Protein AF-0000000078821759 (afdb_homodimer)

Solvent-accessible surface area (backbone atoms only — not comparable to full-atom values): 19177 Å² total; per-residue (Å²): 133,80,78,76,76,75,76,77,77,76,75,77,76,76,73,75,72,72,69,71,66,75,61,82,74,79,68,85,80,51,73,42,52,66,66,54,28,47,47,47,44,40,70,75,50,57,60,48,40,32,25,40,33,37,28,36,58,84,90,42,35,30,39,37,35,33,25,39,26,92,86,68,49,34,32,38,35,28,20,33,22,62,76,38,44,77,75,47,58,29,38,44,49,94,39,68,77,36,67,73,35,40,75,44,49,71,42,53,66,70,58,39,51,52,50,48,37,71,76,47,60,61,43,77,79,46,78,46,31,35,34,38,79,88,60,50,28,29,41,35,34,34,26,41,30,89,87,69,47,31,33,39,33,30,27,31,19,57,78,49,45,75,76,47,73,27,50,41,77,49,59,34,24,62,133,133,87,78,80,74,75,78,76,78,75,74,76,74,75,73,74,70,73,68,72,68,77,61,82,74,78,69,84,78,52,73,40,51,66,64,56,28,48,47,46,44,40,70,75,49,56,59,46,39,31,25,41,34,36,29,37,58,84,91,41,35,31,39,38,35,32,27,39,25,92,85,68,50,33,31,39,36,28,20,34,22,62,78,38,42,76,76,48,56,30,38,44,50,94,39,70,76,37,65,74,36,42,75,45,48,70,41,53,67,70,58,40,50,50,52,47,36,71,75,48,61,61,43,78,78,45,78,44,30,34,34,40,79,88,59,51,28,30,41,35,34,34,26,39,29,90,88,70,48,32,33,40,32,29,26,31,19,56,79,51,45,75,75,48,73,28,49,41,78,50,59,35,26,61,133

Secondary structure (DSSP, 8-state):
--------------------------PPP-SS-HHHHHHHHHHHS-SEEEEEEEEEETTEEEEEEEEE-TTS-EEEEEEETTT--EEEEEEEES-TTSHHHHTT--S-HHHHHHHHHHHS-SEEEEEEEEE-TTS-EEEEEEEE-TTS-EEEEEEETTT--EEEEEEEEEEEE--/--------------------------PPP-SS-HHHHHHHHHHHS-SEEEEEEEEEETTEEEEEEEEE-TTS-EEEEEEETTT--EEEEEEEES-TTSHHHHTT--S-HHHHHHHHHHHS-SEEEEEEEEE-TTS-EEEEEEEE-TTS-EEEEEEETTT--EEEEEEEEEEEE--

Radius of gyration: 25.56 Å; Cα contacts (8 Å, |Δi|>4): 777; chains: 2; bounding box: 127×59×50 Å

InterPro domains:
  IPR025711 PepSY domain [PF03413] (31-90)
  IPR025711 PepSY domain [PF03413] (106-164)

pLDDT: mean 89.05, std 22.38, range [26.25, 98.94]

Sequence (350 aa):
MVGKTLVVLSTFALAISSSLAIADHHFPKGKVSLETCLEAALKAKPGTVVKVEYKLEGETPVYEFDIESSDSTAWDVECDANTGKIVEIEQEVDSADHPLFKAKQKVSEAEARKTALAAHPGEIVEVEYEIEENGAASYEFDIKTKDGKEFKVEVDASTGKIVEANQEFYQIGKEMVGKTLVVLSTFALAISSSLAIADHHFPKGKVSLETCLEAALKAKPGTVVKVEYKLEGETPVYEFDIESSDSTAWDVECDANTGKIVEIEQEVDSADHPLFKAKQKVSEAEARKTALAAHPGEIVEVEYEIEENGAASYEFDIKTKDGKEFKVEVDASTGKIVEANQEFYQIGKE

Organism: Methylobacillus flagellatus (strain ATCC 51484 / DSM 6875 / VKM B-1610 / KT) (NCBI:txid265072)

Structure (mmCIF, N/CA/C/O backbone):
data_AF-0000000078821759-model_v1
#
loop_
_entity.id
_entity.type
_entity.pdbx_description
1 polymer 'Propeptide, PepSY amd peptidase M4'
#
loop_
_atom_site.group_PDB
_atom_site.id
_atom_site.type_symbol
_atom_site.label_atom_id
_atom_site.label_alt_id
_atom_site.label_comp_id
_atom_site.label_asym_id
_atom_site.label_entity_id
_atom_site.label_seq_id
_atom_site.pdbx_PDB_ins_code
_atom_site.Cartn_x
_atom_site.Cartn_y
_atom_site.Cartn_z
_atom_site.occupancy
_atom_site.B_iso_or_equiv
_atom_site.auth_seq_id
_atom_site.auth_comp_id
_atom_site.auth_asym_id
_atom_site.auth_atom_id
_atom_site.pdbx_PDB_model_num
ATOM 1 N N . MET A 1 1 ? -59.312 -29.062 29.031 1 28.73 1 MET A N 1
ATOM 2 C CA . MET A 1 1 ? -58.281 -29.531 28.125 1 28.73 1 MET A CA 1
ATOM 3 C C . MET A 1 1 ? -57.969 -28.484 27.062 1 28.73 1 MET A C 1
ATOM 5 O O . MET A 1 1 ? -58.594 -28.484 26 1 28.73 1 MET A O 1
ATOM 9 N N . VAL A 1 2 ? -57.906 -27.156 27.547 1 35.56 2 VAL A N 1
ATOM 10 C CA . VAL A 1 2 ? -57.844 -25.938 26.734 1 35.56 2 VAL A CA 1
ATOM 11 C C . VAL A 1 2 ? -56.594 -25.984 25.875 1 35.56 2 VAL A C 1
ATOM 13 O O . VAL A 1 2 ? -55.5 -26.219 26.375 1 35.56 2 VAL A O 1
ATOM 16 N N . GLY A 1 3 ? -56.812 -26.344 24.594 1 30.73 3 GLY A N 1
ATOM 17 C CA . GLY A 1 3 ? -55.875 -26.469 23.484 1 30.73 3 GLY A CA 1
ATOM 18 C C . GLY A 1 3 ? -55.031 -25.234 23.281 1 30.73 3 GLY A C 1
ATOM 19 O O . GLY A 1 3 ? -55.531 -24.125 23.156 1 30.73 3 GLY A O 1
ATOM 20 N N . LYS A 1 4 ? -53.844 -25.203 24.078 1 37.72 4 LYS A N 1
ATOM 21 C CA . LYS A 1 4 ? -52.812 -24.156 24.031 1 37.72 4 LYS A CA 1
ATOM 22 C C . LYS A 1 4 ? -52.375 -23.875 22.594 1 37.72 4 LYS A C 1
ATOM 24 O O . LYS A 1 4 ? -51.875 -24.766 21.906 1 37.72 4 LYS A O 1
ATOM 29 N N . THR A 1 5 ? -53.188 -23.125 21.828 1 33.72 5 THR A N 1
ATOM 30 C CA . THR A 1 5 ? -52.844 -22.719 20.469 1 33.72 5 THR A CA 1
ATOM 31 C C . THR A 1 5 ? -51.5 -21.969 20.453 1 33.72 5 THR A C 1
ATOM 33 O O . THR A 1 5 ? -51.375 -20.938 21.109 1 33.72 5 THR A O 1
ATOM 36 N N . LEU A 1 6 ? -50.406 -22.734 20.453 1 33.12 6 LEU A N 1
ATOM 37 C CA . LEU A 1 6 ? -49.062 -22.141 20.375 1 33.12 6 LEU A CA 1
ATOM 38 C C . LEU A 1 6 ? -48.906 -21.312 19.109 1 33.12 6 LEU A C 1
ATOM 40 O O . LEU A 1 6 ? -49.094 -21.828 18 1 33.12 6 LEU A O 1
ATOM 44 N N . VAL A 1 7 ? -49.312 -20.047 19.141 1 32.97 7 VAL A N 1
ATOM 45 C CA . VAL A 1 7 ? -49.094 -19.125 18.031 1 32.97 7 VAL A CA 1
ATOM 46 C C . VAL A 1 7 ? -47.625 -19.016 17.703 1 32.97 7 VAL A C 1
ATOM 48 O O . VAL A 1 7 ? -46.812 -18.703 18.578 1 32.97 7 VAL A O 1
ATOM 51 N N . VAL A 1 8 ? -47.156 -19.891 16.812 1 31.16 8 VAL A N 1
ATOM 52 C CA . VAL A 1 8 ? -45.781 -19.859 16.312 1 31.16 8 VAL A CA 1
ATOM 53 C C . VAL A 1 8 ? -45.531 -18.547 15.57 1 31.16 8 VAL A C 1
ATOM 55 O O . VAL A 1 8 ? -46.219 -18.234 14.594 1 31.16 8 VAL A O 1
ATOM 58 N N . LEU A 1 9 ? -45.156 -17.531 16.297 1 30.3 9 LEU A N 1
ATOM 59 C CA . LEU A 1 9 ? -44.781 -16.266 15.68 1 30.3 9 LEU A CA 1
ATOM 60 C C . LEU A 1 9 ? -43.562 -16.469 14.773 1 30.3 9 LEU A C 1
ATOM 62 O O . LEU A 1 9 ? -42.531 -16.969 15.211 1 30.3 9 LEU A O 1
ATOM 66 N N . SER A 1 10 ? -43.812 -16.703 13.508 1 29.81 10 SER A N 1
ATOM 67 C CA . SER A 1 10 ? -42.781 -16.812 12.5 1 29.81 10 SER A CA 1
ATOM 68 C C . SER A 1 10 ? -41.969 -15.508 12.391 1 29.81 10 SER A C 1
ATOM 70 O O . SER A 1 10 ? -42.562 -14.43 12.227 1 29.81 10 SER A O 1
ATOM 72 N N . THR A 1 11 ? -41 -15.32 13.18 1 30.55 11 THR A N 1
ATOM 73 C CA . THR A 1 11 ? -40.125 -14.164 13.031 1 30.55 11 THR A CA 1
ATOM 74 C C . THR A 1 11 ? -39.469 -14.164 11.656 1 30.55 11 THR A C 1
ATOM 76 O O . THR A 1 11 ? -38.875 -15.164 11.242 1 30.55 11 THR A O 1
ATOM 79 N N . PHE A 1 12 ? -40.094 -13.562 10.711 1 26.72 12 PHE A N 1
ATOM 80 C CA . PHE A 1 12 ? -39.469 -13.32 9.438 1 26.72 12 PHE A CA 1
ATOM 81 C C . PHE A 1 12 ? -38.188 -12.492 9.625 1 26.72 12 PHE A C 1
ATOM 83 O O . PHE A 1 12 ? -38.25 -11.383 10.156 1 26.72 12 PHE A O 1
ATOM 90 N N . ALA A 1 13 ? -37.125 -13.117 9.875 1 28.48 13 ALA A N 1
ATOM 91 C CA . ALA A 1 13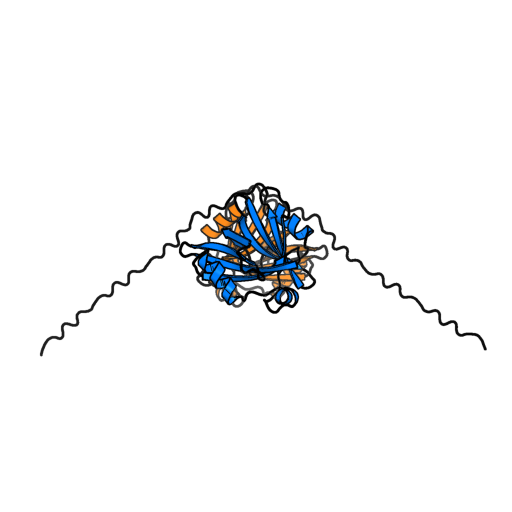 ? -35.844 -12.406 9.883 1 28.48 13 ALA A CA 1
ATOM 92 C C . ALA A 1 13 ? -35.594 -11.734 8.531 1 28.48 13 ALA A C 1
ATOM 94 O O . ALA A 1 13 ? -35.562 -12.398 7.496 1 28.48 13 ALA A O 1
ATOM 95 N N . LEU A 1 14 ? -35.938 -10.484 8.445 1 27.39 14 LEU A N 1
ATOM 96 C CA . LEU A 1 14 ? -35.5 -9.672 7.312 1 27.39 14 LEU A CA 1
ATOM 97 C C . LEU A 1 14 ? -34 -9.719 7.152 1 27.39 14 LEU A C 1
ATOM 99 O O . LEU A 1 14 ? -33.25 -9.344 8.07 1 27.39 14 LEU A O 1
ATOM 103 N N . ALA A 1 15 ? -33.531 -10.625 6.367 1 30.38 15 ALA A N 1
ATOM 104 C CA . ALA A 1 15 ? -32.156 -10.562 5.93 1 30.38 15 ALA A CA 1
ATOM 105 C C . ALA A 1 15 ? -31.844 -9.227 5.262 1 30.38 15 ALA A C 1
ATOM 107 O O . ALA A 1 15 ? -32.5 -8.852 4.281 1 30.38 15 ALA A O 1
ATOM 108 N N . ILE A 1 16 ? -31.438 -8.281 6.023 1 29.48 16 ILE A N 1
ATOM 109 C CA . ILE A 1 16 ? -30.844 -7.086 5.422 1 29.48 16 ILE A CA 1
ATOM 110 C C . ILE A 1 16 ? -29.719 -7.488 4.484 1 29.48 16 ILE A C 1
ATOM 112 O O . ILE A 1 16 ? -28.75 -8.125 4.91 1 29.48 16 ILE A O 1
ATOM 116 N N . SER A 1 17 ? -30.031 -7.91 3.363 1 31.86 17 SER A N 1
ATOM 117 C CA . SER A 1 17 ? -29.016 -7.938 2.328 1 31.86 17 SER A CA 1
ATOM 118 C C . SER A 1 17 ? -28.281 -6.602 2.242 1 31.86 17 SER A C 1
ATOM 120 O O . SER A 1 17 ? -28.859 -5.594 1.826 1 31.86 17 SER A O 1
ATOM 122 N N . SER A 1 18 ? -27.484 -6.301 3.158 1 33.19 18 SER A N 1
ATOM 123 C CA . SER A 1 18 ? -26.641 -5.156 2.846 1 33.19 18 SER A CA 1
ATOM 124 C C . SER A 1 18 ? -25.984 -5.309 1.478 1 33.19 18 SER A C 1
ATOM 126 O O . SER A 1 18 ? -25.203 -6.238 1.257 1 33.19 18 SER A O 1
ATOM 128 N N . SER A 1 19 ? -26.703 -5.109 0.441 1 35.06 19 SER A N 1
ATOM 129 C CA . SER A 1 19 ? -26.016 -4.855 -0.815 1 35.06 19 SER A CA 1
ATOM 130 C C . SER A 1 19 ? -24.812 -3.928 -0.608 1 35.06 19 SER A C 1
ATOM 132 O O . SER A 1 19 ? -24.984 -2.789 -0.168 1 35.06 19 SER A O 1
ATOM 134 N N . LEU A 1 20 ? -23.812 -4.434 -0.16 1 37.25 20 LEU A N 1
ATOM 135 C CA . LEU A 1 20 ? -22.641 -3.574 -0.358 1 37.25 20 LEU A CA 1
ATOM 136 C C . LEU A 1 20 ? -22.656 -2.969 -1.759 1 37.25 20 LEU A C 1
ATOM 138 O O . LEU A 1 20 ? -22.578 -3.695 -2.754 1 37.25 20 LEU A O 1
ATOM 142 N N . ALA A 1 21 ? -23.375 -1.996 -2.041 1 38.38 21 ALA A N 1
ATOM 143 C CA . ALA A 1 21 ? -23.203 -1.185 -3.244 1 38.38 21 ALA A CA 1
ATOM 144 C C . ALA A 1 21 ? -21.734 -1.108 -3.656 1 38.38 21 ALA A C 1
ATOM 146 O O . ALA A 1 21 ? -20.875 -0.788 -2.836 1 38.38 21 ALA A O 1
ATOM 147 N N . ILE A 1 22 ? -21.391 -2.072 -4.402 1 41.78 22 ILE A N 1
ATOM 148 C CA . ILE A 1 22 ? -20.109 -1.772 -5.059 1 41.78 22 ILE A CA 1
ATOM 149 C C . ILE A 1 22 ? -20.141 -0.341 -5.586 1 41.78 22 ILE A C 1
ATOM 151 O O . ILE A 1 22 ? -20.906 -0.017 -6.492 1 41.78 22 ILE A O 1
ATOM 155 N N . ALA A 1 23 ? -20.094 0.605 -4.785 1 46.38 23 ALA A N 1
ATOM 156 C CA . ALA A 1 23 ? -19.984 2 -5.203 1 46.38 23 ALA A CA 1
ATOM 157 C C . ALA A 1 23 ? -18.969 2.16 -6.336 1 46.38 23 ALA A C 1
ATOM 159 O O . ALA A 1 23 ? -17.891 1.589 -6.289 1 46.38 23 ALA A O 1
ATOM 160 N N . ASP A 1 24 ? -19.469 2.299 -7.582 1 54.41 24 ASP A N 1
ATOM 161 C CA . ASP A 1 24 ? -18.578 2.791 -8.633 1 54.41 24 ASP A CA 1
ATOM 162 C C . ASP A 1 24 ? -17.5 3.715 -8.062 1 54.41 24 ASP A C 1
ATOM 164 O O . ASP A 1 24 ? -17.812 4.785 -7.535 1 54.41 24 ASP A O 1
ATOM 168 N N . HIS A 1 25 ? -16.359 3.076 -7.578 1 64.19 25 HIS A N 1
ATOM 169 C CA . HIS A 1 25 ? -15.305 3.885 -6.977 1 64.19 25 HIS A CA 1
ATOM 170 C C . HIS A 1 25 ? -14.688 4.828 -8 1 64.19 25 HIS A C 1
ATOM 172 O O . HIS A 1 25 ? -13.75 4.453 -8.711 1 64.19 25 HIS A O 1
ATOM 178 N N . HIS A 1 26 ? -15.43 5.852 -8.375 1 83.94 26 HIS A N 1
ATOM 179 C CA . HIS A 1 26 ? -14.781 6.855 -9.219 1 83.94 26 HIS A CA 1
ATOM 180 C C . HIS A 1 26 ? -13.82 7.715 -8.406 1 83.94 26 HIS A C 1
ATOM 182 O O . HIS A 1 26 ? -14.211 8.328 -7.414 1 83.94 26 HIS A O 1
ATOM 188 N N . PHE A 1 27 ? -12.531 7.527 -8.758 1 92.81 27 PHE A N 1
ATOM 189 C CA . PHE A 1 27 ? -11.492 8.32 -8.102 1 92.81 27 PHE A CA 1
ATOM 190 C C . PHE A 1 27 ? -11.188 9.578 -8.906 1 92.81 27 PHE A C 1
ATOM 192 O O . PHE A 1 27 ? -11.18 9.555 -10.141 1 92.81 27 PHE A O 1
ATOM 199 N N . PRO A 1 28 ? -11.016 10.703 -8.148 1 94.38 28 PRO A N 1
ATOM 200 C CA . PRO A 1 28 ? -10.539 11.875 -8.898 1 94.38 28 PRO A CA 1
ATOM 201 C C . PRO A 1 28 ? -9.289 11.578 -9.719 1 94.38 28 PRO A C 1
ATOM 203 O O . PRO A 1 28 ? -8.422 10.812 -9.281 1 94.38 28 PRO A O 1
ATOM 206 N N . LYS A 1 29 ? -9.234 12.156 -10.867 1 94.31 29 LYS A N 1
ATOM 207 C CA . LYS A 1 29 ? -8.141 11.812 -11.773 1 94.31 29 LYS A CA 1
ATOM 208 C C . LYS A 1 29 ? -6.988 12.805 -11.641 1 94.31 29 LYS A C 1
ATOM 210 O O . LYS A 1 29 ? -7.207 14.023 -11.617 1 94.31 29 LYS A O 1
ATOM 215 N N . GLY A 1 30 ? -5.828 12.297 -11.453 1 96.62 30 GLY A N 1
ATOM 216 C CA . GLY A 1 30 ? -4.617 13.086 -11.594 1 96.62 30 GLY A CA 1
ATOM 217 C C . GLY A 1 30 ? -4.027 13.039 -12.992 1 96.62 30 GLY A C 1
ATOM 218 O O . GLY A 1 30 ? -4.539 12.336 -13.859 1 96.62 30 GLY A O 1
ATOM 219 N N . LYS A 1 31 ? -2.988 13.836 -13.211 1 97.44 31 LYS A N 1
ATOM 220 C CA . LYS A 1 31 ? -2.346 13.914 -14.523 1 97.44 31 LYS A CA 1
ATOM 221 C C . LYS A 1 31 ? -1.076 13.07 -14.562 1 97.44 31 LYS A C 1
ATOM 223 O O . LYS A 1 31 ? -0.562 12.758 -15.633 1 97.44 31 LYS A O 1
ATOM 228 N N . VAL A 1 32 ? -0.606 12.75 -13.359 1 97.56 32 VAL A N 1
ATOM 229 C CA . VAL A 1 32 ? 0.567 11.883 -13.328 1 97.56 32 VAL A CA 1
ATOM 230 C C . VAL A 1 32 ? 0.233 10.594 -12.586 1 97.56 32 VAL A C 1
ATOM 232 O O . VAL A 1 32 ? -0.751 10.531 -11.844 1 97.56 32 VAL A O 1
ATOM 235 N N . SER A 1 33 ? 1.038 9.57 -12.844 1 97.38 33 SER A N 1
ATOM 236 C CA . SER A 1 33 ? 0.808 8.242 -12.273 1 97.38 33 SER A CA 1
ATOM 237 C C . SER A 1 33 ? 1.263 8.18 -10.82 1 97.38 33 SER A C 1
ATOM 239 O O . SER A 1 33 ? 2.033 9.031 -10.367 1 97.38 33 SER A O 1
ATOM 241 N N . LEU A 1 34 ? 0.797 7.184 -10.148 1 98.44 34 LEU A N 1
ATOM 242 C CA . LEU A 1 34 ? 1.317 6.879 -8.82 1 98.44 34 LEU A CA 1
ATOM 243 C C . LEU A 1 34 ? 2.834 6.719 -8.852 1 98.44 34 LEU A C 1
ATOM 245 O O . LEU A 1 34 ? 3.533 7.207 -7.961 1 98.44 34 LEU A O 1
ATOM 249 N N . GLU A 1 35 ? 3.326 6.043 -9.906 1 98.19 35 GLU A N 1
ATOM 250 C CA . GLU A 1 35 ? 4.75 5.734 -9.992 1 98.19 35 GLU A CA 1
ATOM 251 C C . GLU A 1 35 ? 5.59 7.008 -10.047 1 98.19 35 GLU A C 1
ATOM 253 O O . GLU A 1 35 ? 6.66 7.074 -9.438 1 98.19 35 GLU A O 1
ATOM 258 N N . THR A 1 36 ? 5.098 7.977 -10.758 1 97.81 36 THR A N 1
ATOM 259 C CA . THR A 1 36 ? 5.785 9.266 -10.797 1 97.81 36 THR A CA 1
ATOM 260 C C . THR A 1 36 ? 5.902 9.859 -9.398 1 97.81 36 THR A C 1
ATOM 262 O O . THR A 1 36 ? 6.984 10.281 -8.992 1 97.81 36 THR A O 1
ATOM 265 N N . CYS A 1 37 ? 4.816 9.828 -8.648 1 98.69 37 CYS A N 1
ATOM 266 C CA . CYS A 1 37 ? 4.797 10.383 -7.301 1 98.69 37 CYS A CA 1
ATOM 267 C C . CYS A 1 37 ? 5.617 9.523 -6.344 1 98.69 37 CYS A C 1
ATOM 269 O O . CYS A 1 37 ? 6.273 10.039 -5.441 1 98.69 37 CYS A O 1
ATOM 271 N N . LEU A 1 38 ? 5.531 8.227 -6.578 1 98.75 38 LEU A N 1
ATOM 272 C CA . LEU A 1 38 ? 6.305 7.312 -5.746 1 98.75 38 LEU A CA 1
ATOM 273 C C . LEU A 1 38 ? 7.801 7.582 -5.891 1 98.75 38 LEU A C 1
ATOM 275 O O . LEU A 1 38 ? 8.523 7.645 -4.895 1 98.75 38 LEU A O 1
ATOM 279 N N . GLU A 1 39 ? 8.234 7.738 -7.109 1 97.88 39 GLU A N 1
ATOM 280 C CA . GLU A 1 39 ? 9.641 8.055 -7.344 1 97.88 39 GLU A CA 1
ATOM 281 C C . GLU A 1 39 ? 10.039 9.352 -6.641 1 97.88 39 GLU A C 1
ATOM 283 O O . GLU A 1 39 ? 11.078 9.414 -5.984 1 97.88 39 GLU A O 1
ATOM 288 N N . ALA A 1 40 ? 9.258 10.352 -6.727 1 98.56 40 ALA A N 1
ATOM 289 C CA . ALA A 1 40 ? 9.531 11.641 -6.094 1 98.56 40 ALA A CA 1
ATOM 290 C C . ALA A 1 40 ? 9.578 11.508 -4.574 1 98.56 40 ALA A C 1
ATOM 292 O O . ALA A 1 40 ? 10.461 12.07 -3.922 1 98.56 40 ALA A O 1
ATOM 293 N N . ALA A 1 41 ? 8.594 10.781 -4.035 1 98.81 41 ALA A N 1
ATOM 294 C CA . ALA A 1 41 ? 8.508 10.602 -2.586 1 98.81 41 ALA A CA 1
ATOM 295 C C . ALA A 1 41 ? 9.742 9.891 -2.047 1 98.81 41 ALA A C 1
ATOM 297 O O . ALA A 1 41 ? 10.312 10.297 -1.03 1 98.81 41 ALA A O 1
ATOM 298 N N . LEU A 1 42 ? 10.156 8.836 -2.764 1 98.44 42 LEU A N 1
ATOM 299 C CA . LEU A 1 42 ? 11.289 8.039 -2.305 1 98.44 42 LEU A CA 1
ATOM 300 C C . LEU A 1 42 ? 12.594 8.805 -2.471 1 98.44 42 LEU A C 1
ATOM 302 O O . LEU A 1 42 ? 13.555 8.562 -1.735 1 98.44 42 LEU A O 1
ATOM 306 N N . LYS A 1 43 ? 12.672 9.68 -3.469 1 98 43 LYS A N 1
ATOM 307 C CA . LYS A 1 43 ? 13.82 10.578 -3.576 1 98 43 LYS A CA 1
ATOM 308 C C . LYS A 1 43 ? 13.891 11.531 -2.387 1 98 43 LYS A C 1
ATOM 310 O O . LYS A 1 43 ? 14.969 11.82 -1.879 1 98 43 LYS A O 1
ATOM 315 N N . ALA A 1 44 ? 12.797 11.977 -1.936 1 98.56 44 ALA A N 1
ATOM 316 C CA . ALA A 1 44 ? 12.734 12.898 -0.805 1 98.56 44 ALA A CA 1
ATOM 317 C C . ALA A 1 44 ? 13.047 12.18 0.505 1 98.56 44 ALA A C 1
ATOM 319 O O . ALA A 1 44 ? 13.789 12.703 1.341 1 98.56 44 ALA A O 1
ATOM 320 N N . LYS A 1 45 ? 12.422 11.039 0.724 1 98.69 45 LYS A N 1
ATOM 321 C CA . LYS A 1 45 ? 12.633 10.211 1.909 1 98.69 45 LYS A CA 1
ATOM 322 C C . LYS A 1 45 ? 12.828 8.742 1.53 1 98.69 45 LYS A C 1
ATOM 324 O O . LYS A 1 45 ? 11.852 8 1.393 1 98.69 45 LYS A O 1
ATOM 329 N N . PRO A 1 46 ? 14.055 8.344 1.374 1 98.12 46 PRO A N 1
ATOM 330 C CA . PRO A 1 46 ? 14.281 6.926 1.082 1 98.12 46 PRO A CA 1
ATOM 331 C C . PRO A 1 46 ? 13.789 6.008 2.197 1 98.12 46 PRO A C 1
ATOM 333 O O . PRO A 1 46 ? 13.867 6.363 3.377 1 98.12 46 PRO A O 1
ATOM 336 N N . GLY A 1 47 ? 13.281 4.859 1.781 1 98.06 47 GLY A N 1
ATOM 337 C CA . GLY A 1 47 ? 12.805 3.908 2.775 1 98.06 47 GLY A CA 1
ATOM 338 C C . GLY A 1 47 ? 11.75 2.963 2.238 1 98.06 47 GLY A C 1
ATOM 339 O O . GLY A 1 47 ? 11.688 2.711 1.032 1 98.06 47 GLY A O 1
ATOM 340 N N . THR A 1 48 ? 11.039 2.324 3.139 1 97.69 48 THR A N 1
ATOM 341 C CA . THR A 1 48 ? 9.953 1.396 2.82 1 97.69 48 THR A CA 1
ATOM 342 C C . THR A 1 48 ? 8.609 2.109 2.85 1 97.69 48 THR A C 1
ATOM 344 O O . THR A 1 48 ? 8.242 2.713 3.859 1 97.69 48 THR A O 1
ATOM 347 N N . VAL A 1 49 ? 7.938 2.076 1.707 1 98.81 49 VAL A N 1
ATOM 348 C CA . VAL A 1 49 ? 6.605 2.666 1.673 1 98.81 49 VAL A CA 1
ATOM 349 C C . VAL A 1 49 ? 5.59 1.678 2.24 1 98.81 49 VAL A C 1
ATOM 351 O O . VAL A 1 49 ? 5.297 0.653 1.62 1 98.81 49 VAL A O 1
ATOM 354 N N . VAL A 1 50 ? 4.98 2.031 3.375 1 98.56 50 VAL A N 1
ATOM 355 C CA . VAL A 1 50 ? 4.145 1.059 4.07 1 98.56 50 VAL A CA 1
ATOM 356 C C . VAL A 1 50 ? 2.67 1.35 3.791 1 98.56 50 VAL A C 1
ATOM 358 O O . VAL A 1 50 ? 1.805 0.512 4.055 1 98.56 50 VAL A O 1
ATOM 361 N N . LYS A 1 51 ? 2.391 2.502 3.268 1 98.81 51 LYS A N 1
ATOM 362 C CA . LYS A 1 51 ? 1.012 2.904 3.004 1 98.81 51 LYS A CA 1
ATOM 363 C C . LYS A 1 51 ? 0.956 4.031 1.977 1 98.81 51 LYS A C 1
ATOM 365 O O . LYS A 1 51 ? 1.829 4.902 1.955 1 98.81 51 LYS A O 1
ATOM 370 N N . VAL A 1 52 ? -0.047 4.031 1.123 1 98.88 52 VAL A N 1
ATOM 371 C CA . VAL A 1 52 ? -0.388 5.188 0.302 1 98.88 52 VAL A CA 1
ATOM 372 C C . VAL A 1 52 ? -1.878 5.492 0.435 1 98.88 52 VAL A C 1
ATOM 374 O O . VAL A 1 52 ? -2.705 4.578 0.487 1 98.88 52 VAL A O 1
ATOM 377 N N . GLU A 1 53 ? -2.211 6.703 0.577 1 98.62 53 GLU A N 1
ATOM 378 C CA . GLU A 1 53 ? -3.574 7.227 0.543 1 98.62 53 GLU A CA 1
ATOM 379 C C . GLU A 1 53 ? -3.764 8.203 -0.615 1 98.62 53 GLU A C 1
ATOM 381 O O . GLU A 1 53 ? -2.826 8.898 -1.006 1 98.62 53 GLU A O 1
ATOM 386 N N . TYR A 1 54 ? -4.918 8.141 -1.153 1 98.81 54 TYR A N 1
ATOM 387 C CA . TYR A 1 54 ? -5.316 9.062 -2.207 1 98.81 54 TYR A CA 1
ATOM 388 C C . TYR A 1 54 ? -6.461 9.961 -1.745 1 98.81 54 TYR A C 1
ATOM 390 O O . TYR A 1 54 ? -7.523 9.469 -1.364 1 98.81 54 TYR A O 1
ATOM 398 N N . LYS A 1 55 ? -6.184 11.289 -1.749 1 98.5 55 LYS A N 1
ATOM 399 C CA . LYS A 1 55 ? -7.164 12.234 -1.23 1 98.5 55 LYS A CA 1
ATOM 400 C C . LYS A 1 55 ? -7.305 13.445 -2.156 1 98.5 55 LYS A C 1
ATOM 402 O O . LYS A 1 55 ? -6.496 13.625 -3.066 1 98.5 55 LYS A O 1
ATOM 407 N N . LEU A 1 56 ? -8.367 14.133 -1.909 1 98.12 56 LEU A N 1
ATOM 408 C CA . LEU A 1 56 ? -8.617 15.367 -2.646 1 98.12 56 LEU A CA 1
ATOM 409 C C . LEU A 1 56 ? -8.453 16.578 -1.741 1 98.12 56 LEU A C 1
ATOM 411 O O . LEU A 1 56 ? -9.219 16.766 -0.789 1 98.12 56 LEU A O 1
ATOM 415 N N . GLU A 1 57 ? -7.43 17.406 -1.987 1 98 57 GLU A N 1
ATOM 416 C CA . GLU A 1 57 ? -7.223 18.688 -1.315 1 98 57 GLU A CA 1
ATOM 417 C C . GLU A 1 57 ? -7.707 19.844 -2.178 1 98 57 GLU A C 1
ATOM 419 O O . GLU A 1 57 ? -7.004 20.281 -3.094 1 98 57 GLU A O 1
ATOM 424 N N . GLY A 1 58 ? -8.844 20.375 -1.761 1 96.19 58 GLY A N 1
ATOM 425 C CA . GLY A 1 58 ? -9.523 21.234 -2.719 1 96.19 58 GLY A CA 1
ATOM 426 C C . GLY A 1 58 ? -9.867 20.531 -4.016 1 96.19 58 GLY A C 1
ATOM 427 O O . GLY A 1 58 ? -10.562 19.5 -4.004 1 96.19 58 GLY A O 1
ATOM 428 N N . GLU A 1 59 ? -9.359 20.984 -5.086 1 96.12 59 GLU A N 1
ATOM 429 C CA . GLU A 1 59 ? -9.602 20.344 -6.375 1 96.12 59 GLU A CA 1
ATOM 430 C C . GLU A 1 59 ? -8.398 19.516 -6.805 1 96.12 59 GLU A C 1
ATOM 432 O O . GLU A 1 59 ? -8.391 18.938 -7.898 1 96.12 59 GLU A O 1
ATOM 437 N N . THR A 1 60 ? -7.441 19.406 -5.949 1 98.12 60 THR A N 1
ATOM 438 C CA . THR A 1 60 ? -6.191 18.75 -6.32 1 98.12 60 THR A CA 1
ATOM 439 C C . THR A 1 60 ? -6.121 17.344 -5.727 1 98.12 60 THR A C 1
ATOM 441 O O . THR A 1 60 ? -6.121 17.188 -4.504 1 98.12 60 THR A O 1
ATOM 444 N N . PRO A 1 61 ? -6.039 16.328 -6.559 1 98.56 61 PRO A N 1
ATOM 445 C CA . PRO A 1 61 ? -5.742 14.992 -6.023 1 98.56 61 PRO A CA 1
ATOM 446 C C . PRO A 1 61 ? -4.312 14.875 -5.504 1 98.56 61 PRO A C 1
ATOM 448 O O . PRO A 1 61 ? -3.385 15.43 -6.102 1 98.56 61 PRO A O 1
ATOM 451 N N . VAL A 1 62 ? -4.137 14.188 -4.371 1 98.88 62 VAL A N 1
ATOM 452 C CA . VAL A 1 62 ? -2.846 14.078 -3.703 1 98.88 62 VAL A CA 1
ATOM 453 C C . VAL A 1 62 ? -2.607 12.641 -3.258 1 98.88 62 VAL A C 1
ATOM 455 O O . VAL A 1 62 ? -3.504 12 -2.703 1 98.88 62 VAL A O 1
ATOM 458 N N . TYR A 1 63 ? -1.444 12.125 -3.602 1 98.88 63 TYR A N 1
ATOM 459 C CA . TYR A 1 63 ? -0.962 10.906 -2.959 1 98.88 63 TYR A CA 1
ATOM 460 C C . TYR A 1 63 ? -0.245 11.227 -1.652 1 98.88 63 TYR A C 1
ATOM 462 O O . TYR A 1 63 ? 0.582 12.141 -1.599 1 98.88 63 TYR A O 1
ATOM 470 N N . GLU A 1 64 ? -0.593 10.562 -0.633 1 98.88 64 GLU A N 1
ATOM 471 C CA . GLU A 1 64 ? 0.152 10.625 0.621 1 98.88 64 GLU A CA 1
ATOM 472 C C . GLU A 1 64 ? 0.821 9.289 0.93 1 98.88 64 GLU A C 1
ATOM 474 O O . GLU A 1 64 ? 0.141 8.281 1.167 1 98.88 64 GLU A O 1
ATOM 479 N N . PHE A 1 65 ? 2.119 9.25 0.918 1 98.94 65 PHE A N 1
ATOM 480 C CA . PHE A 1 65 ? 2.902 8.047 1.173 1 98.94 65 PHE A CA 1
ATOM 481 C C . PHE A 1 65 ? 3.424 8.039 2.605 1 98.94 65 PHE A C 1
ATOM 483 O O . PHE A 1 65 ? 4.027 9.008 3.062 1 98.94 65 PHE A O 1
ATOM 490 N N . ASP A 1 66 ? 3.207 6.977 3.297 1 98.88 66 ASP A N 1
ATOM 491 C CA . ASP A 1 66 ? 3.891 6.715 4.559 1 98.88 66 ASP A CA 1
ATOM 492 C C . ASP A 1 66 ? 5.156 5.887 4.34 1 98.88 66 ASP A C 1
ATOM 494 O O . ASP A 1 66 ? 5.09 4.762 3.838 1 98.88 66 ASP A O 1
ATOM 498 N N . ILE A 1 67 ? 6.262 6.457 4.715 1 98.88 67 ILE A N 1
ATOM 499 C CA . ILE A 1 67 ? 7.566 5.867 4.426 1 98.88 67 ILE A CA 1
ATOM 500 C C . ILE A 1 67 ? 8.336 5.656 5.727 1 98.88 67 ILE A C 1
ATOM 502 O O . ILE A 1 67 ? 8.438 6.566 6.551 1 98.88 67 ILE A O 1
ATOM 506 N N . GLU A 1 68 ? 8.82 4.469 5.953 1 98.56 68 GLU A N 1
ATOM 507 C CA . GLU A 1 68 ? 9.711 4.168 7.066 1 98.56 68 GLU A CA 1
ATOM 508 C C . GLU A 1 68 ? 11.172 4.164 6.621 1 98.56 68 GLU A C 1
ATOM 510 O O . GLU A 1 68 ? 11.578 3.312 5.828 1 98.56 68 GLU A O 1
ATOM 515 N N . SER A 1 69 ? 11.922 5.074 7.184 1 98.25 69 SER A N 1
ATOM 516 C CA . SER A 1 69 ? 13.344 5.16 6.859 1 98.25 69 SER A CA 1
ATOM 517 C C . SER A 1 69 ? 14.148 4.117 7.625 1 98.25 69 SER A C 1
ATOM 519 O O . SER A 1 69 ? 13.633 3.49 8.555 1 98.25 69 SER A O 1
ATOM 521 N N . SER A 1 70 ? 15.359 3.99 7.242 1 97.19 70 SER A N 1
ATOM 522 C CA . SER A 1 70 ? 16.219 2.961 7.82 1 97.19 70 SER A CA 1
ATOM 523 C C . SER A 1 70 ? 16.5 3.246 9.289 1 97.19 70 SER A C 1
ATOM 525 O O . SER A 1 70 ? 16.828 2.334 10.055 1 97.19 70 SER A O 1
ATOM 527 N N . ASP A 1 71 ? 16.422 4.465 9.672 1 97.44 71 ASP A N 1
ATOM 528 C CA . ASP A 1 71 ? 16.656 4.828 11.07 1 97.44 71 ASP A CA 1
ATOM 529 C C . ASP A 1 71 ? 15.367 4.77 11.883 1 97.44 71 ASP A C 1
ATOM 531 O O . ASP A 1 71 ? 15.297 5.316 12.984 1 97.44 71 ASP A O 1
ATOM 535 N N . SER A 1 72 ? 14.305 4.254 11.289 1 96.69 72 SER A N 1
ATOM 536 C CA . SER A 1 72 ? 13.016 3.986 11.922 1 96.69 72 SER A CA 1
ATOM 537 C C . SER A 1 72 ? 12.164 5.25 12 1 96.69 72 SER A C 1
ATOM 539 O O . SER A 1 72 ? 11.117 5.258 12.648 1 96.69 72 SER A O 1
ATOM 541 N N . THR A 1 73 ? 12.703 6.281 11.414 1 98.31 73 THR A N 1
ATOM 542 C CA . THR A 1 73 ? 11.852 7.457 11.312 1 98.31 73 THR A CA 1
ATOM 543 C C . THR A 1 73 ? 10.727 7.227 10.305 1 98.31 73 THR A C 1
ATOM 545 O O . THR A 1 73 ? 10.969 6.695 9.219 1 98.31 73 THR A O 1
ATOM 548 N N . ALA A 1 74 ? 9.555 7.625 10.719 1 98.75 74 ALA A N 1
ATOM 549 C CA . ALA A 1 74 ? 8.406 7.531 9.828 1 98.75 74 ALA A CA 1
ATOM 550 C C . ALA A 1 74 ? 8.047 8.898 9.242 1 98.75 74 ALA A C 1
ATOM 552 O O . ALA A 1 74 ? 8.078 9.906 9.953 1 98.75 74 ALA A O 1
ATOM 553 N N . TRP A 1 75 ? 7.75 8.875 7.961 1 98.81 75 TRP A N 1
ATOM 554 C CA . TRP A 1 75 ? 7.453 10.094 7.223 1 98.81 75 TRP A CA 1
ATOM 555 C C . TRP A 1 75 ? 6.109 9.984 6.508 1 98.81 75 TRP A C 1
ATOM 557 O O . TRP A 1 75 ? 5.734 8.906 6.035 1 98.81 75 TRP A O 1
ATOM 567 N N . ASP A 1 76 ? 5.461 11.062 6.465 1 98.75 76 ASP A N 1
ATOM 568 C CA . ASP A 1 76 ? 4.359 11.281 5.535 1 98.75 76 ASP A CA 1
ATOM 569 C C . ASP A 1 76 ? 4.758 12.25 4.422 1 98.75 76 ASP A C 1
ATOM 571 O O . ASP A 1 76 ? 5.086 13.406 4.691 1 98.75 76 ASP A O 1
ATOM 575 N N . VAL A 1 77 ? 4.727 11.773 3.213 1 98.94 77 VAL A N 1
ATOM 576 C CA . VAL A 1 77 ? 5.145 12.562 2.059 1 98.94 77 VAL A CA 1
ATOM 577 C C . VAL A 1 77 ? 3.982 12.703 1.078 1 98.94 77 VAL A C 1
ATOM 579 O O . VAL A 1 77 ? 3.439 11.703 0.602 1 98.94 77 VAL A O 1
ATOM 582 N N . GLU A 1 78 ? 3.604 13.922 0.817 1 98.94 78 GLU A N 1
ATOM 583 C CA . GLU A 1 78 ? 2.479 14.18 -0.078 1 98.94 78 GLU A CA 1
ATOM 584 C C . GLU A 1 78 ? 2.961 14.656 -1.444 1 98.94 78 GLU A C 1
ATOM 586 O O . GLU A 1 78 ? 3.842 15.516 -1.532 1 98.94 78 GLU A O 1
ATOM 591 N N . CYS A 1 79 ? 2.385 14.117 -2.439 1 98.94 79 CYS A N 1
ATOM 592 C CA . CYS A 1 79 ? 2.697 14.438 -3.828 1 98.94 79 CYS A CA 1
ATOM 593 C C . CYS A 1 79 ? 1.445 14.867 -4.582 1 98.94 79 CYS A C 1
ATOM 595 O O . CYS A 1 79 ? 0.436 14.156 -4.574 1 98.94 79 CYS A O 1
ATOM 597 N N . ASP A 1 80 ? 1.51 16.047 -5.219 1 98.94 80 ASP A N 1
ATOM 598 C CA . ASP A 1 80 ? 0.453 16.516 -6.105 1 98.94 80 ASP A CA 1
ATOM 599 C C . ASP A 1 80 ? 0.308 15.609 -7.328 1 98.94 80 ASP A C 1
ATOM 601 O O . ASP A 1 80 ? 1.235 15.492 -8.133 1 98.94 80 ASP A O 1
ATOM 605 N N . ALA A 1 81 ? -0.865 15.031 -7.504 1 98.81 81 ALA A N 1
ATOM 606 C CA . ALA A 1 81 ? -1.061 14.023 -8.547 1 98.81 81 ALA A CA 1
ATOM 607 C C . ALA A 1 81 ? -1.245 14.68 -9.906 1 98.81 81 ALA A C 1
ATOM 609 O O . ALA A 1 81 ? -1.334 13.992 -10.93 1 98.81 81 ALA A O 1
ATOM 610 N N . ASN A 1 82 ? -1.354 15.992 -9.977 1 98.75 82 ASN A N 1
ATOM 611 C CA . ASN A 1 82 ? -1.382 16.688 -11.258 1 98.75 82 ASN A CA 1
ATOM 612 C C . ASN A 1 82 ? 0.024 17.047 -11.734 1 98.75 82 ASN A C 1
ATOM 614 O O . ASN A 1 82 ? 0.324 16.953 -12.922 1 98.75 82 ASN A O 1
ATOM 618 N N . THR A 1 83 ? 0.942 17.391 -10.75 1 98.75 83 THR A N 1
ATOM 619 C CA . THR A 1 83 ? 2.227 17.953 -11.156 1 98.75 83 THR A CA 1
ATOM 620 C C . THR A 1 83 ? 3.359 16.969 -10.883 1 98.75 83 THR A C 1
ATOM 622 O O . THR A 1 83 ? 4.445 17.094 -11.453 1 98.75 83 THR A O 1
ATOM 625 N N . GLY A 1 84 ? 3.158 16.047 -9.938 1 98.69 84 GLY A N 1
ATOM 626 C CA . GLY A 1 84 ? 4.207 15.125 -9.531 1 98.69 84 GLY A CA 1
ATOM 627 C C . GLY A 1 84 ? 5.168 15.727 -8.523 1 98.69 84 GLY A C 1
ATOM 628 O O . GLY A 1 84 ? 6.172 15.102 -8.164 1 98.69 84 GLY A O 1
ATOM 629 N N . LYS A 1 85 ? 4.836 16.891 -8.016 1 98.81 85 LYS A N 1
ATOM 630 C CA . LYS A 1 85 ? 5.711 17.578 -7.07 1 98.81 85 LYS A CA 1
ATOM 631 C C . LYS A 1 85 ? 5.359 17.219 -5.629 1 98.81 85 LYS A C 1
ATOM 633 O O . LYS A 1 85 ? 4.18 17.094 -5.285 1 98.81 85 LYS A O 1
ATOM 638 N N . ILE A 1 86 ? 6.391 17.094 -4.836 1 98.94 86 ILE A N 1
ATOM 639 C CA . ILE A 1 86 ? 6.184 16.938 -3.4 1 98.94 86 ILE A CA 1
ATOM 640 C C . ILE A 1 86 ? 5.68 18.25 -2.803 1 98.94 86 ILE A C 1
ATOM 642 O O . ILE A 1 86 ? 6.289 19.312 -2.998 1 98.94 86 ILE A O 1
ATOM 646 N N . VAL A 1 87 ? 4.598 18.172 -2.049 1 98.69 87 VAL A N 1
ATOM 647 C CA . VAL A 1 87 ? 3.979 19.422 -1.591 1 98.69 87 VAL A CA 1
ATOM 648 C C . VAL A 1 87 ? 3.99 19.469 -0.065 1 98.69 87 VAL A C 1
ATOM 650 O O . VAL A 1 87 ? 3.775 20.531 0.529 1 98.69 87 VAL A O 1
ATOM 653 N N . GLU A 1 88 ? 4.227 18.391 0.586 1 98.5 88 GLU A N 1
ATOM 654 C CA . GLU A 1 88 ? 4.305 18.359 2.043 1 98.5 88 GLU A CA 1
ATOM 655 C C . GLU A 1 88 ? 5.133 17.172 2.529 1 98.5 88 GLU A C 1
ATOM 657 O O . GLU A 1 88 ? 5.047 16.078 1.971 1 98.5 88 GLU A O 1
ATOM 662 N N . ILE A 1 89 ? 5.938 17.359 3.502 1 98.75 89 ILE A N 1
ATOM 663 C CA . ILE A 1 89 ? 6.672 16.328 4.227 1 98.75 89 ILE A CA 1
ATOM 664 C C . ILE A 1 89 ? 6.484 16.531 5.73 1 98.75 89 ILE A C 1
ATOM 666 O O . ILE A 1 89 ? 6.699 17.625 6.254 1 98.75 89 ILE A O 1
ATOM 670 N N . GLU A 1 90 ? 6.09 15.523 6.379 1 98.69 90 GLU A N 1
ATOM 671 C CA . GLU A 1 90 ? 5.914 15.516 7.828 1 98.69 90 GLU A CA 1
ATOM 672 C C . GLU A 1 90 ? 6.547 14.281 8.461 1 98.69 90 GLU A C 1
ATOM 674 O O . GLU A 1 90 ? 6.613 13.227 7.832 1 98.69 90 GLU A O 1
ATOM 679 N N . GLN A 1 91 ? 6.992 14.484 9.641 1 98.88 91 GLN A N 1
ATOM 680 C CA . GLN A 1 91 ? 7.414 13.328 10.43 1 98.88 91 GLN A CA 1
ATOM 681 C C . GLN A 1 91 ? 6.258 12.773 11.25 1 98.88 91 GLN A C 1
ATOM 683 O O . GLN A 1 91 ? 5.52 13.523 11.891 1 98.88 91 GLN A O 1
ATOM 688 N N . GLU A 1 92 ? 6.039 11.539 11.133 1 98.81 92 GLU A N 1
ATOM 689 C CA . GLU A 1 92 ? 5.066 10.875 11.992 1 98.81 92 GLU A CA 1
ATOM 690 C C . GLU A 1 92 ? 5.742 10.289 13.234 1 98.81 92 GLU A C 1
ATOM 692 O O . GLU A 1 92 ? 6.762 9.609 13.125 1 98.81 92 GLU A O 1
ATOM 697 N N . VAL A 1 93 ? 5.176 10.57 14.375 1 98.69 93 VAL A N 1
ATOM 698 C CA . VAL A 1 93 ? 5.727 10.023 15.609 1 98.69 93 VAL A CA 1
ATOM 699 C C . VAL A 1 93 ? 4.727 9.055 16.234 1 98.69 93 VAL A C 1
ATOM 701 O O . VAL A 1 93 ? 3.574 8.977 15.812 1 98.69 93 VAL A O 1
ATOM 704 N N . ASP A 1 94 ? 5.129 8.297 17.188 1 97.44 94 ASP A N 1
ATOM 705 C CA . ASP A 1 94 ? 4.398 7.105 17.609 1 97.44 94 ASP A CA 1
ATOM 706 C C . ASP A 1 94 ? 3.262 7.465 18.562 1 97.44 94 ASP A C 1
ATOM 708 O O . ASP A 1 94 ? 2.35 6.664 18.781 1 97.44 94 ASP A O 1
ATOM 712 N N . SER A 1 95 ? 3.34 8.633 19.203 1 98.19 95 SER A N 1
ATOM 713 C CA . SER A 1 95 ? 2.303 9.023 20.141 1 98.19 95 SER A CA 1
ATOM 714 C C . SER A 1 95 ? 2.387 10.508 20.469 1 98.19 95 SER A C 1
ATOM 716 O O . SER A 1 95 ? 3.355 11.18 20.109 1 98.19 95 SER A O 1
ATOM 718 N N . ALA A 1 96 ? 1.354 10.953 21.141 1 98.44 96 ALA A N 1
ATOM 719 C CA . ALA A 1 96 ? 1.346 12.336 21.594 1 98.44 96 ALA A CA 1
ATOM 720 C C . ALA A 1 96 ? 2.379 12.555 22.703 1 98.44 96 ALA A C 1
ATOM 722 O O . ALA A 1 96 ? 2.693 13.695 23.047 1 98.44 96 ALA A O 1
ATOM 723 N N . ASP A 1 97 ? 2.941 11.477 23.281 1 98.56 97 ASP A N 1
ATOM 724 C CA . ASP A 1 97 ? 3.936 11.578 24.344 1 98.56 97 ASP A CA 1
ATOM 725 C C . ASP A 1 97 ? 5.344 11.719 23.766 1 98.56 97 ASP A C 1
ATOM 727 O O . ASP A 1 97 ? 6.301 11.953 24.5 1 98.56 97 ASP A O 1
ATOM 731 N N . HIS A 1 98 ? 5.434 11.477 22.484 1 98.5 98 HIS A N 1
ATOM 732 C CA . HIS A 1 98 ? 6.738 11.711 21.875 1 98.5 98 HIS A CA 1
ATOM 733 C C . HIS A 1 98 ? 7.242 13.117 22.188 1 98.5 98 HIS A C 1
ATOM 735 O O . HIS A 1 98 ? 6.484 14.086 22.125 1 98.5 98 HIS A O 1
ATOM 741 N N . PRO A 1 99 ? 8.539 13.289 22.438 1 98.56 99 PRO A N 1
ATOM 742 C CA . PRO A 1 99 ? 9.047 14.578 22.906 1 98.56 99 PRO A CA 1
ATOM 743 C C . PRO A 1 99 ? 8.773 15.711 21.938 1 98.56 99 PRO A C 1
ATOM 745 O O . PRO A 1 99 ? 8.406 16.812 22.359 1 98.56 99 PRO A O 1
ATOM 748 N N . LEU A 1 100 ? 8.922 15.43 20.688 1 98.5 100 LEU A N 1
ATOM 749 C CA . LEU A 1 100 ? 8.703 16.469 19.688 1 98.5 100 LEU A CA 1
ATOM 750 C C . LEU A 1 100 ? 7.242 16.922 19.688 1 98.5 100 LEU A C 1
ATOM 752 O O . LEU A 1 100 ? 6.953 18.094 19.484 1 98.5 100 LEU A O 1
ATOM 756 N N . PHE A 1 101 ? 6.367 16.016 19.828 1 98.94 101 PHE A N 1
ATOM 757 C CA . PHE A 1 101 ? 4.945 16.328 19.844 1 98.94 101 PHE A CA 1
ATOM 758 C C . PHE A 1 101 ? 4.555 16.984 21.172 1 98.94 101 PHE A C 1
ATOM 760 O O . PHE A 1 101 ? 3.902 18.031 21.172 1 98.94 101 PHE A O 1
ATOM 767 N N . LYS A 1 102 ? 4.965 16.391 22.234 1 98.81 102 LYS A N 1
ATOM 768 C CA . LYS A 1 102 ? 4.633 16.844 23.594 1 98.81 102 LYS A CA 1
ATOM 769 C C . LYS A 1 102 ? 5.059 18.281 23.812 1 98.81 102 LYS A C 1
ATOM 771 O O . LYS A 1 102 ? 4.348 19.062 24.469 1 98.81 102 LYS A O 1
ATOM 776 N N . ALA A 1 103 ? 6.129 18.625 23.25 1 98.69 103 ALA A N 1
ATOM 777 C CA . ALA A 1 103 ? 6.688 19.969 23.422 1 98.69 103 ALA A CA 1
ATOM 778 C C . ALA A 1 103 ? 5.75 21.031 22.859 1 98.69 103 ALA A C 1
ATOM 780 O O . ALA A 1 103 ? 5.793 22.188 23.266 1 98.69 103 ALA A O 1
ATOM 781 N N . LYS A 1 104 ? 4.871 20.641 21.953 1 98.81 104 LYS A N 1
ATOM 782 C CA . LYS A 1 104 ? 4.035 21.609 21.25 1 98.81 104 LYS A CA 1
ATOM 783 C C . LYS A 1 104 ? 2.57 21.469 21.656 1 98.81 104 LYS A C 1
ATOM 785 O O . LYS A 1 104 ? 1.754 22.344 21.375 1 98.81 104 LYS A O 1
ATOM 790 N N . GLN A 1 105 ? 2.264 20.406 22.297 1 98.88 105 GLN A N 1
ATOM 791 C CA . GLN A 1 105 ? 0.88 20.047 22.578 1 98.88 105 GLN A CA 1
ATOM 792 C C . GLN A 1 105 ? 0.296 20.922 23.672 1 98.88 105 GLN A C 1
ATOM 794 O O . GLN A 1 105 ? 0.806 20.953 24.797 1 98.88 105 GLN A O 1
ATOM 799 N N . LYS A 1 106 ? -0.709 21.609 23.453 1 98.88 106 LYS A N 1
ATOM 800 C CA . LYS A 1 106 ? -1.469 22.391 24.438 1 98.88 106 LYS A CA 1
ATOM 801 C C . LYS A 1 106 ? -2.924 21.938 24.484 1 98.88 106 LYS A C 1
ATOM 803 O O . LYS A 1 106 ? -3.635 22.219 25.453 1 98.88 106 LYS A O 1
ATOM 808 N N . VAL A 1 107 ? -3.385 21.281 23.422 1 98.88 107 VAL A N 1
ATOM 809 C CA . VAL A 1 107 ? -4.73 20.734 23.281 1 98.88 107 VAL A CA 1
ATOM 810 C C . VAL A 1 107 ? -4.691 19.219 23.391 1 98.88 107 VAL A C 1
ATOM 812 O O . VAL A 1 107 ? -3.883 18.562 22.734 1 98.88 107 VAL A O 1
ATOM 815 N N . SER A 1 108 ? -5.523 18.625 24.219 1 98.81 108 SER A N 1
ATOM 816 C CA . SER A 1 108 ? -5.531 17.188 24.422 1 98.81 108 SER A CA 1
ATOM 817 C C . SER A 1 108 ? -6.07 16.469 23.188 1 98.81 108 SER A C 1
ATOM 819 O O . SER A 1 108 ? -6.793 17.047 22.375 1 98.81 108 SER A O 1
ATOM 821 N N . GLU A 1 109 ? -5.723 15.25 23.094 1 98.88 109 GLU A N 1
ATOM 822 C CA . GLU A 1 109 ? -6.27 14.453 22 1 98.88 109 GLU A CA 1
ATOM 823 C C . GLU A 1 109 ? -7.793 14.383 22.094 1 98.88 109 GLU A C 1
ATOM 825 O O . GLU A 1 109 ? -8.477 14.406 21.062 1 98.88 109 GLU A O 1
ATOM 830 N N . ALA A 1 110 ? -8.273 14.227 23.312 1 98.88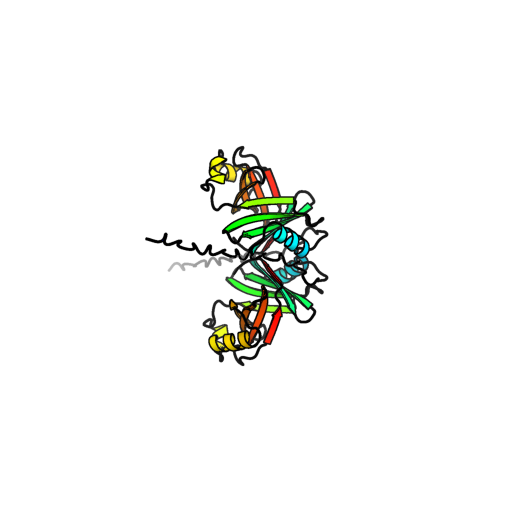 110 ALA A N 1
ATOM 831 C CA . ALA A 1 110 ? -9.719 14.172 23.516 1 98.88 110 ALA A CA 1
ATOM 832 C C . ALA A 1 110 ? -10.406 15.406 22.938 1 98.88 110 ALA A C 1
ATOM 834 O O . ALA A 1 110 ? -11.422 15.305 22.25 1 98.88 110 ALA A O 1
ATOM 835 N N . GLU A 1 111 ? -9.859 16.547 23.25 1 98.88 111 GLU A N 1
ATOM 836 C CA . GLU A 1 111 ? -10.406 17.797 22.734 1 98.88 111 GLU A CA 1
ATOM 837 C C . GLU A 1 111 ? -10.289 17.844 21.219 1 98.88 111 GLU A C 1
ATOM 839 O O . GLU A 1 111 ? -11.227 18.266 20.531 1 98.88 111 GLU A O 1
ATOM 844 N N . ALA A 1 112 ? -9.18 17.422 20.703 1 98.94 112 ALA A N 1
ATOM 845 C CA . ALA A 1 112 ? -8.953 17.406 19.25 1 98.94 112 ALA A CA 1
ATOM 846 C C . ALA A 1 112 ? -9.938 16.469 18.562 1 98.94 112 ALA A C 1
ATOM 848 O O . ALA A 1 112 ? -10.445 16.781 17.469 1 98.94 112 ALA A O 1
ATOM 849 N N . ARG A 1 113 ? -10.172 15.305 19.109 1 98.94 113 ARG A N 1
ATOM 850 C CA . ARG A 1 113 ? -11.148 14.359 18.578 1 98.94 113 ARG A CA 1
ATOM 851 C C . ARG A 1 113 ? -12.531 14.992 18.484 1 98.94 113 ARG A C 1
ATOM 853 O O . ARG A 1 113 ? -13.234 14.844 17.484 1 98.94 113 ARG A O 1
ATOM 860 N N . LYS A 1 114 ? -12.914 15.711 19.562 1 98.88 114 LYS A N 1
ATOM 861 C CA . LYS A 1 114 ? -14.203 16.391 19.562 1 98.88 114 LYS A CA 1
ATOM 862 C C . LYS A 1 114 ? -14.297 17.406 18.422 1 98.88 114 LYS A C 1
ATOM 864 O O . LYS A 1 114 ? -15.312 17.469 17.734 1 98.88 114 LYS A O 1
ATOM 869 N N . THR A 1 115 ? -13.258 18.172 18.281 1 98.94 115 THR A N 1
ATOM 870 C CA . THR A 1 115 ? -13.203 19.156 17.203 1 98.94 115 THR A CA 1
ATOM 871 C C . THR A 1 115 ? -13.375 18.484 15.844 1 98.94 115 THR A C 1
ATOM 873 O O . THR A 1 115 ? -14.18 18.938 15.023 1 98.94 115 THR A O 1
ATOM 876 N N . ALA A 1 116 ? -12.625 17.406 15.602 1 98.94 116 ALA A N 1
ATOM 877 C CA . ALA A 1 116 ? -12.648 16.703 14.328 1 98.94 116 ALA A CA 1
ATOM 878 C C . ALA A 1 116 ? -14.031 16.109 14.062 1 98.94 116 ALA A C 1
ATOM 880 O O . ALA A 1 116 ? -14.57 16.234 12.961 1 98.94 116 ALA A O 1
ATOM 881 N N . LEU A 1 117 ? -14.633 15.5 15.023 1 98.88 117 LEU A N 1
ATOM 882 C CA . LEU A 1 117 ? -15.906 14.812 14.867 1 98.88 117 LEU A CA 1
ATOM 883 C C . LEU A 1 117 ? -17.047 15.805 14.703 1 98.88 117 LEU A C 1
ATOM 885 O O . LEU A 1 117 ? -18.062 15.492 14.078 1 98.88 117 LEU A O 1
ATOM 889 N N . ALA A 1 118 ? -16.922 17 15.344 1 98.81 118 ALA A N 1
ATOM 890 C CA . ALA A 1 118 ? -17.906 18.062 15.117 1 98.81 118 ALA A CA 1
ATOM 891 C C . ALA A 1 118 ? -17.922 18.484 13.648 1 98.81 118 ALA A C 1
ATOM 893 O O . ALA A 1 118 ? -18.969 18.797 13.094 1 98.81 118 ALA A O 1
ATOM 894 N N . ALA A 1 119 ? -16.75 18.516 13.094 1 98.5 119 ALA A N 1
ATOM 895 C CA . ALA A 1 119 ? -16.641 18.922 11.695 1 98.5 119 ALA A CA 1
ATOM 896 C C . ALA A 1 119 ? -17.125 17.797 10.758 1 98.5 119 ALA A C 1
ATOM 898 O O . ALA A 1 119 ? -17.766 18.062 9.742 1 98.5 119 ALA A O 1
ATOM 899 N N . HIS A 1 120 ? -16.781 16.594 11.008 1 98.38 120 HIS A N 1
ATOM 900 C CA . HIS A 1 120 ? -17.172 15.406 10.242 1 98.38 120 HIS A CA 1
ATOM 901 C C . HIS A 1 120 ? -17.641 14.289 11.164 1 98.38 120 HIS A C 1
ATOM 903 O O . HIS A 1 120 ? -16.828 13.5 11.648 1 98.38 120 HIS A O 1
ATOM 909 N N . PRO A 1 121 ? -18.922 14.211 11.297 1 98.75 121 PRO A N 1
ATOM 910 C CA . PRO A 1 121 ? -19.422 13.148 12.172 1 98.75 121 PRO A CA 1
ATOM 911 C C . PRO A 1 121 ? -19.156 11.758 11.617 1 98.75 121 PRO A C 1
ATOM 913 O O . PRO A 1 121 ? -19.234 11.539 10.398 1 98.75 121 PRO A O 1
ATOM 916 N N . GLY A 1 122 ? -18.859 10.828 12.523 1 98.75 122 GLY A N 1
ATOM 917 C CA . GLY A 1 122 ? -18.531 9.461 12.148 1 98.75 122 GLY A CA 1
ATOM 918 C C . GLY A 1 122 ? -17.688 8.734 13.18 1 98.75 122 GLY A C 1
ATOM 919 O O . GLY A 1 122 ? -17.812 8.992 14.375 1 98.75 122 GLY A O 1
ATOM 920 N N . GLU A 1 123 ? -16.969 7.781 12.719 1 98.81 123 GLU A N 1
ATOM 921 C CA . GLU A 1 123 ? -16.078 7.008 13.578 1 98.81 123 GLU A CA 1
ATOM 922 C C . GLU A 1 123 ? -14.617 7.273 13.227 1 98.81 123 GLU A C 1
ATOM 924 O O . GLU A 1 123 ? -14.227 7.207 12.062 1 98.81 123 GLU A O 1
ATOM 929 N N . ILE A 1 124 ? -13.805 7.652 14.242 1 98.81 124 ILE A N 1
ATOM 930 C CA . ILE A 1 124 ? -12.367 7.746 14.016 1 98.81 124 ILE A CA 1
ATOM 931 C C . ILE A 1 124 ? -11.773 6.344 13.898 1 98.81 124 ILE A C 1
ATOM 933 O O . ILE A 1 124 ? -11.805 5.566 14.859 1 98.81 124 ILE A O 1
ATOM 937 N N . VAL A 1 125 ? -11.203 6.082 12.688 1 97.88 125 VAL A N 1
ATOM 938 C CA . VAL A 1 125 ? -10.734 4.723 12.453 1 97.88 125 VAL A CA 1
ATOM 939 C C . VAL A 1 125 ? -9.203 4.699 12.469 1 97.88 125 VAL A C 1
ATOM 941 O O . VAL A 1 125 ? -8.594 3.625 12.492 1 97.88 125 VAL A O 1
ATOM 944 N N . GLU A 1 126 ? -8.555 5.828 12.461 1 98.06 126 GLU A N 1
ATOM 945 C CA . GLU A 1 126 ? -7.105 5.941 12.539 1 98.06 126 GLU A CA 1
ATOM 946 C C . GLU A 1 126 ? -6.688 7.289 13.117 1 98.06 126 GLU A C 1
ATOM 948 O O . GLU A 1 126 ? -7.352 8.305 12.883 1 98.06 126 GLU A O 1
ATOM 953 N N . VAL A 1 127 ? -5.555 7.301 13.844 1 98.62 127 VAL A N 1
ATOM 954 C CA . VAL A 1 127 ? -4.961 8.508 14.406 1 98.62 127 VAL A CA 1
ATOM 955 C C . VAL A 1 127 ? -3.463 8.539 14.109 1 98.62 127 VAL A C 1
ATOM 957 O O . VAL A 1 127 ? -2.777 7.523 14.242 1 98.62 127 VAL A O 1
ATOM 960 N N . GLU A 1 128 ? -3.02 9.656 13.688 1 98.56 128 GLU A N 1
ATOM 961 C CA . GLU A 1 128 ? -1.59 9.891 13.508 1 98.56 128 GLU A CA 1
ATOM 962 C C . GLU A 1 128 ? -1.135 11.141 14.25 1 98.56 128 GLU A C 1
ATOM 964 O O . GLU A 1 128 ? -1.913 12.078 14.43 1 98.56 128 GLU A O 1
ATOM 969 N N . TYR A 1 129 ? 0.071 11.141 14.688 1 98.94 129 TYR A N 1
ATOM 970 C CA . TYR A 1 129 ? 0.74 12.258 15.344 1 98.94 129 TYR A CA 1
ATOM 971 C C . TYR A 1 129 ? 1.874 12.797 14.477 1 98.94 129 TYR A C 1
ATOM 97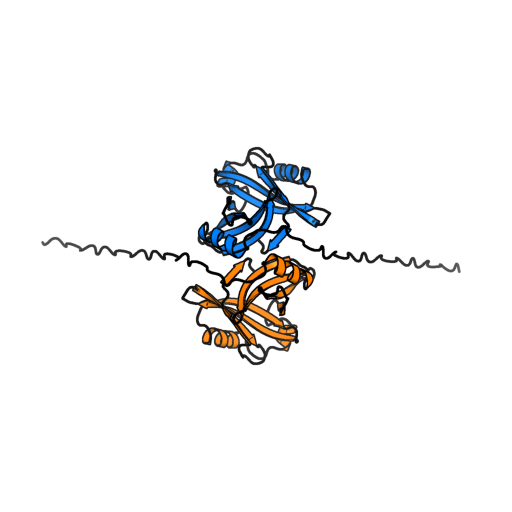3 O O . TYR A 1 129 ? 2.869 12.109 14.25 1 98.94 129 TYR A O 1
ATOM 981 N N . GLU A 1 130 ? 1.697 14.008 14.039 1 98.81 130 GLU A N 1
ATOM 982 C CA . GLU A 1 130 ? 2.574 14.508 12.992 1 98.81 130 GLU A CA 1
ATOM 983 C C . GLU A 1 130 ? 3.35 15.734 13.453 1 98.81 130 GLU A C 1
ATOM 985 O O . GLU A 1 130 ? 2.818 16.562 14.188 1 98.81 130 GLU A O 1
ATOM 990 N N . ILE A 1 131 ? 4.613 15.812 13.047 1 98.94 131 ILE A N 1
ATOM 991 C CA . ILE A 1 131 ? 5.445 17 13.164 1 98.94 131 ILE A CA 1
ATOM 992 C C . ILE A 1 131 ? 5.633 17.641 11.789 1 98.94 131 ILE A C 1
ATOM 994 O O . ILE A 1 131 ? 6.25 17.047 10.898 1 98.94 131 ILE A O 1
ATOM 998 N N . GLU A 1 132 ? 5.109 18.828 11.656 1 98.19 132 GLU A N 1
ATOM 999 C CA . GLU A 1 132 ? 5.156 19.562 10.398 1 98.19 132 GLU A CA 1
ATOM 1000 C C . GLU A 1 132 ? 6.57 20.062 10.102 1 98.19 132 GLU A C 1
ATOM 1002 O O . GLU A 1 132 ? 7.43 20.047 10.984 1 98.19 132 GLU A O 1
ATOM 1007 N N . GLU A 1 133 ? 6.727 20.484 8.852 1 96.81 133 GLU A N 1
ATOM 1008 C CA . GLU A 1 133 ? 8.031 21 8.438 1 96.81 133 GLU A CA 1
ATOM 1009 C C . GLU A 1 133 ? 8.445 22.188 9.305 1 96.81 133 GLU A C 1
ATOM 1011 O O . GLU A 1 133 ? 9.633 22.344 9.602 1 96.81 133 GLU A O 1
ATOM 1016 N N . ASN A 1 134 ? 7.535 22.938 9.758 1 96.94 134 ASN A N 1
ATOM 1017 C CA . ASN A 1 134 ? 7.836 24.125 10.547 1 96.94 134 ASN A CA 1
ATOM 1018 C C . ASN A 1 134 ? 7.953 23.781 12.031 1 96.94 134 ASN A C 1
ATOM 1020 O O . ASN A 1 134 ? 8.094 24.688 12.867 1 96.94 134 ASN A O 1
ATOM 1024 N N . GLY A 1 135 ? 7.781 22.531 12.336 1 97.88 135 GLY A N 1
ATOM 1025 C CA . GLY A 1 135 ? 7.953 22.078 13.711 1 97.88 135 GLY A CA 1
ATOM 1026 C C . GLY A 1 135 ? 6.648 21.984 14.477 1 97.88 135 GLY A C 1
ATOM 1027 O O . GLY A 1 135 ? 6.613 21.469 15.594 1 97.88 135 GLY A O 1
ATOM 1028 N N . ALA A 1 136 ? 5.582 22.5 13.914 1 98.62 136 ALA A N 1
ATOM 1029 C CA . ALA A 1 136 ? 4.285 22.391 14.578 1 98.62 136 ALA A CA 1
ATOM 1030 C C . ALA A 1 136 ? 3.844 20.938 14.688 1 98.62 136 ALA A C 1
ATOM 1032 O O . ALA A 1 136 ? 4.289 20.094 13.914 1 98.62 136 ALA A O 1
ATOM 1033 N N . ALA A 1 137 ? 3.008 20.672 15.734 1 98.94 137 ALA A N 1
ATOM 1034 C CA . ALA A 1 137 ? 2.447 19.328 15.93 1 98.94 137 ALA A CA 1
ATOM 1035 C C . ALA A 1 137 ? 0.959 19.312 15.586 1 98.94 137 ALA A C 1
ATOM 1037 O O . ALA A 1 137 ? 0.236 20.266 15.875 1 98.94 137 ALA A O 1
ATOM 1038 N N . SER A 1 138 ? 0.538 18.219 15.031 1 98.94 138 SER A N 1
ATOM 1039 C CA . SER A 1 138 ? -0.874 18.078 14.695 1 98.94 138 SER A CA 1
ATOM 1040 C C . SER A 1 138 ? -1.363 16.656 14.938 1 98.94 138 SER A C 1
ATOM 1042 O O . SER A 1 138 ? -0.602 15.695 14.789 1 98.94 138 SER A O 1
ATOM 1044 N N . TYR A 1 139 ? -2.596 16.547 15.352 1 98.88 139 TYR A N 1
ATOM 1045 C CA . TYR A 1 139 ? -3.354 15.297 15.273 1 98.88 139 TYR A CA 1
ATOM 1046 C C . TYR A 1 139 ? -3.947 15.117 13.883 1 98.88 139 TYR A C 1
ATOM 1048 O O . TYR A 1 139 ? -4.52 16.047 13.312 1 98.88 139 TYR A O 1
ATOM 1056 N N . GLU A 1 140 ? -3.793 13.953 13.359 1 98.81 140 GLU A N 1
ATOM 1057 C CA . GLU A 1 140 ? -4.52 13.609 12.133 1 98.81 140 GLU A CA 1
ATOM 1058 C C . GLU A 1 140 ? -5.469 12.438 12.367 1 98.81 140 GLU A C 1
ATOM 1060 O O . GLU A 1 140 ? -5.039 11.352 12.766 1 98.81 140 GLU A O 1
ATOM 1065 N N . PHE A 1 141 ? -6.734 12.68 12.055 1 98.88 141 PHE A N 1
ATOM 1066 C CA . PHE A 1 141 ? -7.781 11.68 12.258 1 98.88 141 PHE A CA 1
ATOM 1067 C C . PHE A 1 141 ? -8.375 11.25 10.922 1 98.88 141 PHE A C 1
ATOM 1069 O O . PHE A 1 141 ? -8.75 12.086 10.102 1 98.88 141 PHE A O 1
ATOM 1076 N N . ASP A 1 142 ? -8.445 9.961 10.695 1 98.62 142 ASP A N 1
ATOM 1077 C CA . ASP A 1 142 ? -9.297 9.414 9.648 1 98.62 142 ASP A CA 1
ATOM 1078 C C . ASP A 1 142 ? -10.695 9.094 10.188 1 98.62 142 ASP A C 1
ATOM 1080 O O . ASP A 1 142 ? -10.836 8.289 11.109 1 98.62 142 ASP A O 1
ATOM 1084 N N . ILE A 1 143 ? -11.664 9.68 9.562 1 98.81 143 ILE A N 1
ATOM 1085 C CA . ILE A 1 143 ? -13.039 9.531 10.047 1 98.81 143 ILE A CA 1
ATOM 1086 C C . ILE A 1 143 ? -13.891 8.867 8.969 1 98.81 143 ILE A C 1
ATOM 1088 O O . ILE A 1 143 ? -13.969 9.359 7.84 1 98.81 143 ILE A O 1
ATOM 1092 N N . LYS A 1 144 ? -14.445 7.746 9.273 1 98.5 144 LYS A N 1
ATOM 1093 C CA . LYS A 1 144 ? -15.422 7.09 8.406 1 98.5 144 LYS A CA 1
ATOM 1094 C C . LYS A 1 144 ? -16.828 7.59 8.703 1 98.5 144 LYS A C 1
ATOM 1096 O O . LYS A 1 144 ? -17.312 7.477 9.828 1 98.5 144 LYS A O 1
ATOM 1101 N N . THR A 1 145 ? -17.453 8.109 7.676 1 98.25 145 THR A N 1
ATOM 1102 C CA . THR A 1 145 ? -18.812 8.648 7.836 1 98.25 145 THR A CA 1
ATOM 1103 C C . THR A 1 145 ? -19.859 7.562 7.59 1 98.25 145 THR A C 1
ATOM 1105 O O . THR A 1 145 ? -19.531 6.465 7.141 1 98.25 145 THR A O 1
ATOM 1108 N N . LYS A 1 146 ? -21.062 7.871 7.859 1 97.06 146 LYS A N 1
ATOM 1109 C CA . LYS A 1 146 ? -22.156 6.914 7.75 1 97.06 146 LYS A CA 1
ATOM 1110 C C . LYS A 1 146 ? -22.391 6.496 6.301 1 97.06 146 LYS A C 1
ATOM 1112 O O . LYS A 1 146 ? -22.781 5.363 6.031 1 97.06 146 LYS A O 1
ATOM 1117 N N . ASP A 1 147 ? -22.141 7.34 5.402 1 95.38 147 ASP A N 1
ATOM 1118 C CA . ASP A 1 147 ? -22.359 7.039 3.994 1 95.38 147 ASP A CA 1
ATOM 1119 C C . ASP A 1 147 ? -21.156 6.348 3.375 1 95.38 147 ASP A C 1
ATOM 1121 O O . ASP A 1 147 ? -21.094 6.16 2.158 1 95.38 147 ASP A O 1
ATOM 1125 N N . GLY A 1 148 ? -20.188 6.051 4.129 1 94.12 148 GLY A N 1
ATOM 1126 C CA . GLY A 1 148 ? -19.094 5.203 3.693 1 94.12 148 GLY A CA 1
ATOM 1127 C C . GLY A 1 148 ? -17.891 5.992 3.199 1 94.12 148 GLY A C 1
ATOM 1128 O O . GLY A 1 148 ? -16.875 5.406 2.801 1 94.12 148 GLY A O 1
ATOM 1129 N N . LYS A 1 149 ? -17.969 7.293 3.312 1 96.44 149 LYS A N 1
ATOM 1130 C CA . LYS A 1 149 ? -16.812 8.117 2.943 1 96.44 149 LYS A CA 1
ATOM 1131 C C . LYS A 1 149 ? -15.82 8.219 4.094 1 96.44 149 LYS A C 1
ATOM 1133 O O . LYS A 1 149 ? -16.172 7.934 5.246 1 96.44 149 LYS A O 1
ATOM 1138 N N . GLU A 1 150 ? -14.625 8.57 3.697 1 97.81 150 GLU A N 1
ATOM 1139 C CA . GLU A 1 150 ? -13.602 8.797 4.715 1 97.81 150 GLU A CA 1
ATOM 1140 C C . GLU A 1 150 ? -12.992 10.188 4.59 1 97.81 150 GLU A C 1
ATOM 1142 O O . GLU A 1 150 ? -12.734 10.656 3.482 1 97.81 150 GLU A O 1
ATOM 1147 N N . PHE A 1 151 ? -12.836 10.789 5.75 1 98.62 151 PHE A N 1
ATOM 1148 C CA . PHE A 1 151 ? -12.219 12.109 5.805 1 98.62 151 PHE A CA 1
ATOM 1149 C C . PHE A 1 151 ? -10.969 12.086 6.68 1 98.62 151 PHE A C 1
ATOM 1151 O O . PHE A 1 151 ? -10.961 11.461 7.746 1 98.62 151 PHE A O 1
ATOM 1158 N N . LYS A 1 152 ? -10 12.711 6.18 1 98.75 152 LYS A N 1
ATOM 1159 C CA . LYS A 1 152 ? -8.797 12.984 6.961 1 98.75 152 LYS A CA 1
ATOM 1160 C C . LYS A 1 152 ? -8.82 14.406 7.516 1 98.75 152 LYS A C 1
ATOM 1162 O O . LYS A 1 152 ? -8.797 15.383 6.758 1 98.75 152 LYS A O 1
ATOM 1167 N N . VAL A 1 153 ? -8.805 14.516 8.812 1 98.88 153 VAL A N 1
ATOM 1168 C CA . VAL A 1 153 ? -8.922 15.805 9.492 1 98.88 153 VAL A CA 1
ATOM 1169 C C . VAL A 1 153 ? -7.68 16.047 10.344 1 98.88 153 VAL A C 1
ATOM 1171 O O . VAL A 1 153 ? -7.332 15.234 11.195 1 98.88 153 VAL A O 1
ATOM 1174 N N . GLU A 1 154 ? -7.07 17.125 10.039 1 98.88 154 GLU A N 1
ATOM 1175 C CA . GLU A 1 154 ? -5.879 17.516 10.789 1 98.88 154 GLU A CA 1
ATOM 1176 C C . GLU A 1 154 ? -6.188 18.672 11.742 1 98.88 154 GLU A C 1
ATOM 1178 O O . GLU A 1 154 ? -6.703 19.703 11.32 1 98.88 154 GLU A O 1
ATOM 1183 N N . VAL A 1 155 ? -5.883 18.453 13.023 1 98.94 155 VAL A N 1
ATOM 1184 C CA . VAL A 1 155 ? -6.125 19.453 14.07 1 98.94 155 VAL A CA 1
ATOM 1185 C C . VAL A 1 155 ? -4.797 19.875 14.695 1 98.94 155 VAL A C 1
ATOM 1187 O O . VAL A 1 155 ? -4.02 19.031 15.148 1 98.94 155 VAL A O 1
ATOM 1190 N N . ASP A 1 156 ? -4.582 21.141 14.734 1 98.94 156 ASP A N 1
ATOM 1191 C CA . ASP A 1 156 ? -3.365 21.672 15.328 1 98.94 156 ASP A CA 1
ATOM 1192 C C . ASP A 1 156 ? -3.318 21.391 16.828 1 98.94 156 ASP A C 1
ATOM 1194 O O . ASP A 1 156 ? -4.277 21.672 17.547 1 98.94 156 ASP A O 1
ATOM 1198 N N . ALA A 1 157 ? -2.258 20.922 17.281 1 98.94 157 ALA A N 1
ATOM 1199 C CA . ALA A 1 157 ? -2.184 20.438 18.656 1 98.94 157 ALA A CA 1
ATOM 1200 C C . ALA A 1 157 ? -1.955 21.578 19.625 1 98.94 157 ALA A C 1
ATOM 1202 O O . ALA A 1 157 ? -2.098 21.406 20.844 1 98.94 157 ALA A O 1
ATOM 1203 N N . SER A 1 158 ? -1.527 22.734 19.141 1 98.88 158 SER A N 1
ATOM 1204 C CA . SER A 1 158 ? -1.32 23.891 19.984 1 98.88 158 SER A CA 1
ATOM 1205 C C . SER A 1 158 ? -2.584 24.734 20.078 1 98.88 158 SER A C 1
ATOM 1207 O O . SER A 1 158 ? -2.941 25.219 21.156 1 98.88 158 SER A O 1
ATOM 1209 N N . THR A 1 159 ? -3.348 24.922 18.969 1 98.81 159 THR A N 1
ATOM 1210 C CA . THR A 1 159 ? -4.457 25.859 18.922 1 98.81 159 THR A CA 1
ATOM 1211 C C . THR A 1 159 ? -5.793 25.141 19 1 98.81 159 THR A C 1
ATOM 1213 O O . THR A 1 159 ? -6.82 25.734 19.312 1 98.81 159 THR A O 1
ATOM 1216 N N . GLY A 1 160 ? -5.816 23.875 18.531 1 98.88 160 GLY A N 1
ATOM 1217 C CA . GLY A 1 160 ? -7.055 23.109 18.484 1 98.88 160 GLY A CA 1
ATOM 1218 C C . GLY A 1 160 ? -7.875 23.391 17.234 1 98.88 160 GLY A C 1
ATOM 1219 O O . GLY A 1 160 ? -8.984 22.859 17.094 1 98.88 160 GLY A O 1
ATOM 1220 N N . LYS A 1 161 ? -7.32 24.141 16.375 1 98.81 161 LYS A N 1
ATOM 1221 C CA . LYS A 1 161 ? -8.039 24.484 15.148 1 98.81 161 LYS A CA 1
ATOM 1222 C C . LYS A 1 161 ? -7.82 23.422 14.07 1 98.81 161 LYS A C 1
ATOM 1224 O O . LYS A 1 161 ? -6.762 22.781 14.023 1 98.81 161 LYS A O 1
ATOM 1229 N N . ILE A 1 162 ? -8.797 23.266 13.164 1 98.88 162 ILE A N 1
ATOM 1230 C CA . ILE A 1 162 ? -8.641 22.391 12.008 1 98.88 162 ILE A CA 1
ATOM 1231 C C . ILE A 1 162 ? -7.711 23.047 10.984 1 98.88 162 ILE A C 1
ATOM 1233 O O . ILE A 1 162 ? -7.969 24.172 10.531 1 98.88 162 ILE A O 1
ATOM 1237 N N . VAL A 1 163 ? -6.629 22.359 10.711 1 98.38 163 VAL A N 1
ATOM 1238 C CA . VAL A 1 163 ? -5.676 22.812 9.703 1 98.38 163 VAL A CA 1
ATOM 1239 C C . VAL A 1 163 ? -6.18 22.453 8.312 1 98.38 163 VAL A C 1
ATOM 1241 O O . VAL A 1 163 ? -6.113 23.25 7.383 1 98.38 163 VAL A O 1
ATOM 1244 N N . GLU A 1 164 ? -6.668 21.281 8.125 1 97.75 164 GLU A N 1
ATOM 1245 C CA . GLU A 1 164 ? -7.258 20.766 6.887 1 97.75 164 GLU A CA 1
ATOM 1246 C C . GLU A 1 164 ? -8.195 19.609 7.164 1 97.75 164 GLU A C 1
ATOM 1248 O O . GLU A 1 164 ? -8.086 18.938 8.195 1 97.75 164 GLU A O 1
ATOM 1253 N N . ALA A 1 165 ? -9.086 19.422 6.273 1 98.5 165 ALA A N 1
ATOM 1254 C CA . ALA A 1 165 ? -10.023 18.312 6.215 1 98.5 165 ALA A CA 1
ATOM 1255 C C . ALA A 1 165 ? -10.305 17.906 4.77 1 98.5 165 ALA A C 1
ATOM 1257 O O . ALA A 1 165 ? -10.828 18.703 3.988 1 98.5 165 ALA A O 1
ATOM 1258 N N . ASN A 1 166 ? -9.93 16.703 4.438 1 98.5 166 ASN A N 1
ATOM 1259 C CA . ASN A 1 166 ? -10 16.25 3.051 1 98.5 166 ASN A CA 1
ATOM 1260 C C . ASN A 1 166 ? -10.633 14.867 2.936 1 98.5 166 ASN A C 1
ATOM 1262 O O . ASN A 1 166 ? -10.359 13.992 3.754 1 98.5 166 ASN A O 1
ATOM 1266 N N . GLN A 1 167 ? -11.445 14.719 1.864 1 98.12 167 GLN A N 1
ATOM 1267 C CA . GLN A 1 167 ? -11.961 13.375 1.604 1 98.12 167 GLN A CA 1
ATOM 1268 C C . GLN A 1 167 ? -10.852 12.445 1.108 1 98.12 167 GLN A C 1
ATOM 1270 O O . GLN A 1 167 ? -10.039 12.836 0.266 1 98.12 167 GLN A O 1
ATOM 1275 N N . GLU A 1 168 ? -10.75 11.32 1.688 1 98.12 168 GLU A N 1
ATOM 1276 C CA . GLU A 1 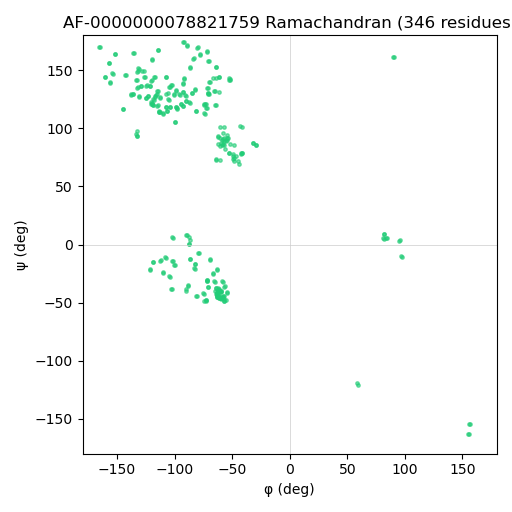168 ? -9.867 10.227 1.28 1 98.12 168 GLU A CA 1
ATOM 1277 C C . GLU A 1 168 ? -10.625 9.18 0.471 1 98.12 168 GLU A C 1
ATOM 1279 O O . GLU A 1 168 ? -11.656 8.672 0.914 1 98.12 168 GLU A O 1
ATOM 1284 N N . PHE A 1 169 ? -10.055 8.773 -0.657 1 97.62 169 PHE A N 1
ATOM 1285 C CA . PHE A 1 169 ? -10.805 7.926 -1.578 1 97.62 169 PHE A CA 1
ATOM 1286 C C . PHE A 1 169 ? -10.352 6.477 -1.469 1 97.62 169 PHE A C 1
ATOM 1288 O O . PHE A 1 169 ? -11.156 5.555 -1.618 1 97.62 169 PHE A O 1
ATOM 1295 N N . TYR A 1 170 ? -9.07 6.309 -1.291 1 97.44 170 TYR A N 1
ATOM 1296 C CA . TYR A 1 170 ? -8.617 4.949 -1.021 1 97.44 170 TYR A CA 1
ATOM 1297 C C . TYR A 1 170 ? -7.336 4.953 -0.192 1 97.44 170 TYR A C 1
ATOM 1299 O O . TYR A 1 170 ? -6.672 5.984 -0.073 1 97.44 170 TYR A O 1
ATOM 1307 N N . GLN A 1 171 ? -7.047 3.795 0.372 1 98.12 171 GLN A N 1
ATOM 1308 C CA . GLN A 1 171 ? -5.828 3.479 1.111 1 98.12 171 GLN A CA 1
ATOM 1309 C C . GLN A 1 171 ? -5.312 2.09 0.745 1 98.12 171 GLN A C 1
ATOM 1311 O O . GLN A 1 171 ? -6.086 1.137 0.651 1 98.12 171 GLN A O 1
ATOM 1316 N N . ILE A 1 172 ? -4.117 2.066 0.434 1 98.75 172 ILE A N 1
ATOM 1317 C CA . ILE A 1 172 ? -3.406 0.803 0.285 1 98.75 172 ILE A CA 1
ATOM 1318 C C . ILE A 1 172 ? -2.316 0.696 1.348 1 98.75 172 ILE A C 1
ATOM 1320 O O . ILE A 1 172 ? -1.505 1.611 1.508 1 98.75 172 ILE A O 1
ATOM 1324 N N . GLY A 1 173 ? -2.268 -0.435 2.008 1 98.5 173 GLY A N 1
ATOM 1325 C CA . GLY A 1 173 ? -1.35 -0.59 3.125 1 98.5 173 GLY A CA 1
ATOM 1326 C C . GLY A 1 173 ? -1.956 -0.186 4.457 1 98.5 173 GLY A C 1
ATOM 1327 O O . GLY A 1 173 ? -3 0.469 4.496 1 98.5 173 GLY A O 1
ATOM 1328 N N . LYS A 1 174 ? -1.284 -0.692 5.562 1 91.94 174 LYS A N 1
ATOM 1329 C CA . LYS A 1 174 ? -1.677 -0.377 6.934 1 91.94 174 LYS A CA 1
ATOM 1330 C C . LYS A 1 174 ? -0.471 0.045 7.766 1 91.94 174 LYS A C 1
ATOM 1332 O O . LYS A 1 174 ? 0.674 -0.208 7.387 1 91.94 174 LYS A O 1
ATOM 1337 N N . GLU A 1 175 ? -0.757 0.861 8.742 1 82.44 175 GLU A N 1
ATOM 1338 C CA . GLU A 1 175 ? 0.292 1.155 9.711 1 82.44 175 GLU A CA 1
ATOM 1339 C C . GLU A 1 175 ? 0.174 0.259 10.938 1 82.44 175 GLU A C 1
ATOM 1341 O O . GLU A 1 175 ? -0.915 -0.223 11.258 1 82.44 175 GLU A O 1
ATOM 1346 N N . MET B 1 1 ? 69.5 4.852 25.25 1 30.47 1 MET B N 1
ATOM 1347 C CA . MET B 1 1 ? 68.438 3.861 25.25 1 30.47 1 MET B CA 1
ATOM 1348 C C . MET B 1 1 ? 67.25 4.301 24.359 1 30.47 1 MET B C 1
ATOM 1350 O O . MET B 1 1 ? 66.688 5.359 24.578 1 30.47 1 MET B O 1
ATOM 1354 N N . VAL B 1 2 ? 67.312 3.922 23.047 1 32.84 2 VAL B N 1
ATOM 1355 C CA . VAL B 1 2 ? 66.625 4.488 21.891 1 32.84 2 VAL B CA 1
ATOM 1356 C C . VAL B 1 2 ? 65.125 4.336 22.094 1 32.84 2 VAL B C 1
ATOM 1358 O O . VAL B 1 2 ? 64.625 3.369 22.703 1 32.84 2 VAL B O 1
ATOM 1361 N N . GLY B 1 3 ? 64.375 5.48 21.875 1 28.41 3 GLY B N 1
ATOM 1362 C CA . GLY B 1 3 ? 63.062 6.023 21.812 1 28.41 3 GLY B CA 1
ATOM 1363 C C . GLY B 1 3 ? 62.125 5.191 20.953 1 28.41 3 GLY B C 1
ATOM 1364 O O . GLY B 1 3 ? 62.406 4.902 19.797 1 28.41 3 GLY B O 1
ATOM 1365 N N . LYS B 1 4 ? 61.469 4.074 21.625 1 36.72 4 LYS B N 1
ATOM 1366 C CA . LYS B 1 4 ? 60.5 3.166 21 1 36.72 4 LYS B CA 1
ATOM 1367 C C . LYS B 1 4 ? 59.469 3.938 20.219 1 36.72 4 LYS B C 1
ATOM 1369 O O . LYS B 1 4 ? 58.688 4.723 20.781 1 36.72 4 LYS B O 1
ATOM 1374 N N . THR B 1 5 ? 59.75 4.469 19.016 1 32.72 5 THR B N 1
ATOM 1375 C CA . THR B 1 5 ? 58.812 5.195 18.188 1 32.72 5 THR B CA 1
ATOM 1376 C C . THR B 1 5 ? 57.625 4.305 17.812 1 32.72 5 THR B C 1
ATOM 1378 O O . THR B 1 5 ? 57.781 3.27 17.156 1 32.72 5 THR B O 1
ATOM 1381 N N . LEU B 1 6 ? 56.75 4.027 18.781 1 34.19 6 LEU B N 1
ATOM 1382 C CA . LEU B 1 6 ? 55.625 3.195 18.406 1 34.19 6 LEU B CA 1
ATOM 1383 C C . LEU B 1 6 ? 54.844 3.832 17.25 1 34.19 6 LEU B C 1
ATOM 1385 O O . LEU B 1 6 ? 54.5 5.016 17.312 1 34.19 6 LEU B O 1
ATOM 1389 N N . VAL B 1 7 ? 55.062 3.344 16.016 1 31.81 7 VAL B N 1
ATOM 1390 C CA . VAL B 1 7 ? 54.344 3.738 14.797 1 31.81 7 VAL B CA 1
ATOM 1391 C C . VAL B 1 7 ? 52.875 3.443 14.93 1 31.81 7 VAL B C 1
ATOM 1393 O O . VAL B 1 7 ? 52.469 2.318 15.25 1 31.81 7 VAL B O 1
ATOM 1396 N N . VAL B 1 8 ? 52.094 4.422 15.406 1 31.28 8 VAL B N 1
ATOM 1397 C CA . VAL B 1 8 ? 50.625 4.41 15.477 1 31.28 8 VAL B CA 1
ATOM 1398 C C . VAL B 1 8 ? 50.062 4.199 14.078 1 31.28 8 VAL B C 1
ATOM 1400 O O . VAL B 1 8 ? 50.344 4.973 13.164 1 31.28 8 VAL B O 1
ATOM 1403 N N . LEU B 1 9 ? 49.844 2.957 13.719 1 29.53 9 LEU B N 1
ATOM 1404 C CA . LEU B 1 9 ? 49.188 2.639 12.469 1 29.53 9 LEU B CA 1
ATOM 1405 C C . LEU B 1 9 ? 47.75 3.205 12.453 1 29.53 9 LEU B C 1
ATOM 1407 O O . LEU B 1 9 ? 46.969 2.922 13.352 1 29.53 9 LEU B O 1
ATOM 1411 N N . SER B 1 10 ? 47.594 4.398 11.938 1 29.22 10 SER B N 1
ATOM 1412 C CA . SER B 1 10 ? 46.281 5.031 11.75 1 29.22 10 SER B CA 1
ATOM 1413 C C . SER B 1 10 ? 45.406 4.191 10.844 1 29.22 10 SER B C 1
ATOM 1415 O O . SER B 1 10 ? 45.812 3.791 9.758 1 29.22 10 SER B O 1
ATOM 1417 N N . THR B 1 11 ? 44.719 3.277 11.383 1 29.61 11 THR B N 1
ATOM 1418 C CA . THR B 1 11 ? 43.719 2.562 10.578 1 29.61 11 THR B CA 1
ATOM 1419 C C . THR B 1 11 ? 42.719 3.531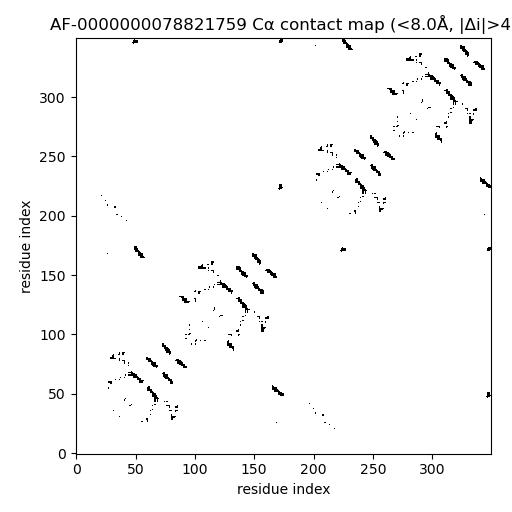 9.977 1 29.61 11 THR B C 1
ATOM 1421 O O . THR B 1 11 ? 42.156 4.367 10.688 1 29.61 11 THR B O 1
ATOM 1424 N N . PHE B 1 12 ? 43 3.988 8.805 1 26.25 12 PHE B N 1
ATOM 1425 C CA . PHE B 1 12 ? 42 4.723 8.031 1 26.25 12 PHE B CA 1
ATOM 1426 C C . PHE B 1 12 ? 40.75 3.887 7.832 1 26.25 12 PHE B C 1
ATOM 1428 O O . PHE B 1 12 ? 40.812 2.779 7.293 1 26.25 12 PHE B O 1
ATOM 1435 N N . ALA B 1 13 ? 39.906 3.936 8.758 1 28.3 13 ALA B N 1
ATOM 1436 C CA . ALA B 1 13 ? 38.594 3.338 8.523 1 28.3 13 ALA B CA 1
ATOM 1437 C C . ALA B 1 13 ? 37.938 3.906 7.262 1 28.3 13 ALA B C 1
ATOM 1439 O O . ALA B 1 13 ? 37.719 5.117 7.156 1 28.3 13 ALA B O 1
ATOM 1440 N N . LEU B 1 14 ? 38.125 3.232 6.168 1 27.41 14 LEU B N 1
ATOM 1441 C CA . LEU B 1 14 ? 37.344 3.529 4.977 1 27.41 14 LEU B CA 1
ATOM 1442 C C . LEU B 1 14 ? 35.844 3.496 5.285 1 27.41 14 LEU B C 1
ATOM 1444 O O . LEU B 1 14 ? 35.312 2.467 5.715 1 27.41 14 LEU B O 1
ATOM 1448 N N . ALA B 1 15 ? 35.312 4.598 5.617 1 30.34 15 ALA B N 1
ATOM 1449 C CA . ALA B 1 15 ? 33.875 4.734 5.621 1 30.34 15 ALA B CA 1
ATOM 1450 C C . ALA B 1 15 ? 33.281 4.344 4.27 1 30.34 15 ALA B C 1
ATOM 1452 O O . ALA B 1 15 ? 33.656 4.906 3.238 1 30.34 15 ALA B O 1
ATOM 1453 N N . ILE B 1 16 ? 32.969 3.129 4.133 1 29.64 16 ILE B N 1
ATOM 1454 C CA . ILE B 1 16 ? 32.125 2.771 2.99 1 29.64 16 ILE B CA 1
ATOM 1455 C C . ILE B 1 16 ? 30.875 3.641 2.977 1 29.64 16 ILE B C 1
ATOM 1457 O O . ILE B 1 16 ? 30.094 3.633 3.932 1 29.64 16 ILE B O 1
ATOM 1461 N N . SER B 1 17 ? 31 4.781 2.545 1 32.09 17 SER B N 1
ATOM 1462 C CA . SER B 1 17 ? 29.781 5.48 2.16 1 32.09 17 SER B CA 1
ATOM 1463 C C . SER B 1 17 ? 28.906 4.617 1.254 1 32.09 17 SER B C 1
ATOM 1465 O O . SER B 1 17 ? 29.281 4.336 0.111 1 32.09 17 SER B O 1
ATOM 1467 N N . SER B 1 18 ? 28.297 3.682 1.77 1 33.38 18 SER B N 1
ATOM 1468 C CA . SER B 1 18 ? 27.281 3.119 0.888 1 33.38 18 SER B CA 1
ATOM 1469 C C . SER B 1 18 ? 26.406 4.215 0.275 1 33.38 18 SER B C 1
ATOM 1471 O O . SER B 1 18 ? 25.703 4.93 0.992 1 33.38 18 SER B O 1
ATOM 1473 N N . SER B 1 19 ? 26.906 4.922 -0.644 1 35.28 19 SER B N 1
ATOM 1474 C CA . SER B 1 19 ? 25.984 5.664 -1.49 1 35.28 19 SER B CA 1
ATOM 1475 C C . SER B 1 19 ? 24.766 4.82 -1.845 1 35.28 19 SER B C 1
ATOM 1477 O O . SER B 1 19 ? 24.891 3.766 -2.467 1 35.28 19 SER B O 1
ATOM 1479 N N . LEU B 1 20 ? 23.922 4.73 -0.983 1 37.34 20 LEU B N 1
ATOM 1480 C CA . LEU B 1 20 ? 22.656 4.254 -1.553 1 37.34 20 LEU B CA 1
ATOM 1481 C C . LEU B 1 20 ? 22.375 4.938 -2.885 1 37.34 20 LEU B C 1
ATOM 1483 O O . LEU B 1 20 ? 22.203 6.156 -2.938 1 37.34 20 LEU B O 1
ATOM 1487 N N . ALA B 1 21 ? 22.953 4.586 -3.928 1 38.31 21 ALA B N 1
ATOM 1488 C CA . ALA B 1 21 ? 22.516 4.977 -5.266 1 38.31 21 ALA B CA 1
ATOM 1489 C C . ALA B 1 21 ? 21 5.137 -5.32 1 38.31 21 ALA B C 1
ATOM 1491 O O . ALA B 1 21 ? 20.25 4.238 -4.918 1 38.31 21 ALA B O 1
ATOM 1492 N N . ILE B 1 22 ? 20.609 6.301 -4.984 1 41.53 22 ILE B N 1
ATOM 1493 C CA . ILE B 1 22 ? 19.234 6.523 -5.41 1 41.53 22 ILE B CA 1
ATOM 1494 C C . ILE B 1 22 ? 19.047 6.02 -6.84 1 41.53 22 ILE B C 1
ATOM 1496 O O . ILE B 1 22 ? 19.625 6.57 -7.777 1 41.53 22 ILE B O 1
ATOM 1500 N N . ALA B 1 23 ? 19.078 4.797 -7.043 1 46.28 23 ALA B N 1
ATOM 1501 C CA . ALA B 1 23 ? 18.766 4.223 -8.352 1 46.28 23 ALA B CA 1
ATOM 1502 C C . ALA B 1 23 ? 17.562 4.91 -8.992 1 46.28 23 ALA B C 1
ATOM 1504 O O . ALA B 1 23 ? 16.547 5.137 -8.328 1 46.28 23 ALA B O 1
ATOM 1505 N N . ASP B 1 24 ? 17.828 5.82 -9.938 1 54.34 24 ASP B N 1
ATOM 1506 C CA . ASP B 1 24 ? 16.734 6.246 -10.805 1 54.34 24 ASP B CA 1
ATOM 1507 C C . ASP B 1 24 ? 15.711 5.129 -10.984 1 54.34 24 ASP B C 1
ATOM 1509 O O . ASP B 1 24 ? 16.016 4.074 -11.539 1 54.34 24 ASP B O 1
ATOM 1513 N N . HIS B 1 25 ? 14.719 5.055 -9.992 1 64.38 25 HIS B N 1
ATOM 1514 C CA . HIS B 1 25 ? 13.727 3.99 -10.07 1 64.38 25 HIS B CA 1
ATOM 1515 C C . HIS B 1 25 ? 12.867 4.133 -11.32 1 64.38 25 HIS B C 1
ATOM 1517 O O . HIS B 1 25 ? 11.875 4.859 -11.32 1 64.38 25 HIS B O 1
ATOM 1523 N N . HIS B 1 26 ? 13.445 3.826 -12.453 1 84.12 26 HIS B N 1
ATOM 1524 C CA . HIS B 1 26 ? 12.594 3.777 -13.641 1 84.12 26 HIS B CA 1
ATOM 1525 C C . HIS B 1 26 ? 11.711 2.535 -13.633 1 84.12 26 HIS B C 1
ATOM 1527 O O . HIS B 1 26 ? 12.211 1.412 -13.555 1 84.12 26 HIS B O 1
ATOM 1533 N N . PHE B 1 27 ? 10.398 2.816 -13.477 1 92.81 27 PHE B N 1
ATOM 1534 C CA . PHE B 1 27 ? 9.43 1.73 -13.5 1 92.81 27 PHE B CA 1
ATOM 1535 C C . PHE B 1 27 ? 8.891 1.518 -14.906 1 92.81 27 PHE B C 1
ATOM 1537 O O . PHE B 1 27 ? 8.664 2.48 -15.641 1 92.81 27 PHE B O 1
ATOM 1544 N N . PRO B 1 28 ? 8.742 0.219 -15.273 1 94.44 28 PRO B N 1
ATOM 1545 C CA . PRO B 1 28 ? 8.055 0.011 -16.547 1 94.44 28 PRO B CA 1
ATOM 1546 C C . PRO B 1 28 ? 6.707 0.73 -16.609 1 94.44 28 PRO B C 1
ATOM 1548 O O . PRO B 1 28 ? 6 0.813 -15.602 1 94.44 28 PRO B O 1
ATOM 1551 N N . LYS B 1 29 ? 6.402 1.237 -17.766 1 94.31 29 LYS B N 1
ATOM 1552 C CA . LYS B 1 29 ? 5.203 2.059 -17.859 1 94.31 29 LYS B CA 1
ATOM 1553 C C . LYS B 1 29 ? 4.012 1.235 -18.344 1 94.31 29 LYS B C 1
ATOM 1555 O O . LYS B 1 29 ? 4.129 0.457 -19.297 1 94.31 29 LYS B O 1
ATOM 1560 N N . GLY B 1 30 ? 2.941 1.333 -17.625 1 96.5 30 GLY B N 1
ATOM 1561 C CA . GLY B 1 30 ? 1.662 0.837 -18.109 1 96.5 30 GLY B CA 1
ATOM 1562 C C . GLY B 1 30 ? 0.846 1.896 -18.828 1 96.5 30 GLY B C 1
ATOM 1563 O O . GLY B 1 30 ? 1.258 3.053 -18.922 1 96.5 30 GLY B O 1
ATOM 1564 N N . LYS B 1 31 ? -0.287 1.474 -19.391 1 97.31 31 LYS B N 1
ATOM 1565 C CA . LYS B 1 31 ? -1.15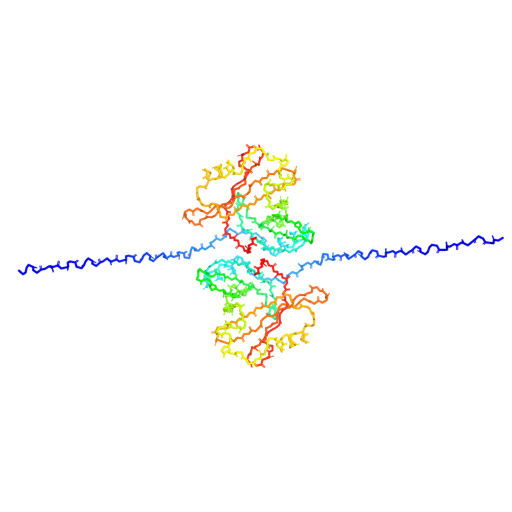 2.383 -20.141 1 97.31 31 LYS B CA 1
ATOM 1566 C C . LYS B 1 31 ? -2.332 2.844 -19.297 1 97.31 31 LYS B C 1
ATOM 1568 O O . LYS B 1 31 ? -3 3.822 -19.625 1 97.31 31 LYS B O 1
ATOM 1573 N N . VAL B 1 32 ? -2.547 2.08 -18.234 1 97.56 32 VAL B N 1
ATOM 1574 C CA . VAL B 1 32 ? -3.619 2.504 -17.344 1 97.56 32 VAL B CA 1
ATOM 1575 C C . VAL B 1 32 ? -3.053 2.783 -15.953 1 97.56 32 VAL B C 1
ATOM 1577 O O . VAL B 1 32 ? -1.953 2.334 -15.625 1 97.56 32 VAL B O 1
ATOM 1580 N N . SER B 1 33 ? -3.791 3.566 -15.18 1 97.31 33 SER B N 1
ATOM 1581 C CA . SER B 1 33 ? -3.352 3.984 -13.852 1 97.31 33 SER B CA 1
ATOM 1582 C C . SER B 1 33 ? -3.543 2.869 -12.828 1 97.31 33 SER B C 1
ATOM 1584 O O . SER B 1 33 ? -4.293 1.922 -13.07 1 97.31 33 SER B O 1
ATOM 1586 N N . LEU B 1 34 ? -2.885 3.031 -11.727 1 98.44 34 LEU B N 1
ATOM 1587 C CA . LEU B 1 34 ? -3.141 2.16 -10.586 1 98.44 34 LEU B CA 1
ATOM 1588 C C . LEU B 1 34 ? -4.621 2.164 -10.227 1 98.44 34 LEU B C 1
ATOM 1590 O O . LEU B 1 34 ? -5.195 1.113 -9.93 1 98.44 34 LEU B O 1
ATOM 1594 N N . GLU B 1 35 ? -5.23 3.359 -10.273 1 98.19 35 GLU B N 1
ATOM 1595 C CA . GLU B 1 35 ? -6.617 3.51 -9.844 1 98.19 35 GLU B CA 1
ATOM 1596 C C . GLU B 1 35 ? -7.559 2.672 -10.703 1 98.19 35 GLU B C 1
ATOM 1598 O O . GLU B 1 35 ? -8.508 2.074 -10.195 1 98.19 35 GLU B O 1
ATOM 1603 N N . THR B 1 36 ? -7.273 2.645 -11.969 1 97.75 36 THR B N 1
ATOM 1604 C CA . THR B 1 36 ? -8.062 1.806 -12.859 1 97.75 36 THR B CA 1
ATOM 1605 C C . THR B 1 36 ? -7.984 0.341 -12.438 1 97.75 36 THR B C 1
ATOM 1607 O O . THR B 1 36 ? -9.008 -0.333 -12.32 1 97.75 36 THR B O 1
ATOM 1610 N N . CYS B 1 37 ? -6.793 -0.129 -12.148 1 98.69 37 CYS B N 1
ATOM 1611 C CA . CYS B 1 37 ? -6.59 -1.517 -11.75 1 98.69 37 CYS B CA 1
ATOM 1612 C C . CYS B 1 37 ? -7.156 -1.772 -10.359 1 98.69 37 CYS B C 1
ATOM 1614 O O . CYS B 1 37 ? -7.691 -2.85 -10.086 1 98.69 37 CYS B O 1
ATOM 1616 N N . LEU B 1 38 ? -7 -0.771 -9.523 1 98.75 38 LEU B N 1
ATOM 1617 C CA . LEU B 1 38 ? -7.539 -0.896 -8.172 1 98.75 38 LEU B CA 1
ATOM 1618 C C . LEU B 1 38 ? -9.055 -1.076 -8.203 1 98.75 38 LEU B C 1
ATOM 1620 O O . LEU B 1 38 ? -9.594 -1.941 -7.512 1 98.75 38 LEU B O 1
ATOM 1624 N N . GLU B 1 39 ? -9.703 -0.278 -8.992 1 97.88 39 GLU B N 1
ATOM 1625 C CA . GLU B 1 39 ? -11.156 -0.415 -9.141 1 97.88 39 GLU B CA 1
ATOM 1626 C C . GLU B 1 39 ? -11.531 -1.81 -9.633 1 97.88 39 GLU B C 1
ATOM 1628 O O . GLU B 1 39 ? -12.438 -2.441 -9.086 1 97.88 39 GLU B O 1
ATOM 1633 N N . ALA B 1 40 ? -10.852 -2.311 -10.594 1 98.56 40 ALA B N 1
ATOM 1634 C CA . ALA B 1 40 ? -11.117 -3.637 -11.148 1 98.56 40 ALA B CA 1
ATOM 1635 C C . ALA B 1 40 ? -10.891 -4.723 -10.094 1 98.56 40 ALA B C 1
ATOM 1637 O O . ALA B 1 40 ? -11.688 -5.656 -9.977 1 98.56 40 ALA B O 1
ATOM 1638 N N . ALA B 1 41 ? -9.766 -4.59 -9.383 1 98.81 41 ALA B N 1
ATOM 1639 C CA . ALA B 1 41 ? -9.414 -5.586 -8.375 1 98.81 41 ALA B CA 1
ATOM 1640 C C . ALA B 1 41 ? -10.477 -5.648 -7.277 1 98.81 41 ALA B C 1
ATOM 1642 O O . ALA B 1 41 ? -10.891 -6.734 -6.867 1 98.81 41 ALA B O 1
ATOM 1643 N N . LEU B 1 42 ? -10.922 -4.465 -6.832 1 98.44 42 LEU B N 1
ATOM 1644 C CA . LEU B 1 42 ? -11.883 -4.402 -5.738 1 98.44 42 LEU B CA 1
ATOM 1645 C C . LEU B 1 42 ? -13.258 -4.871 -6.199 1 98.44 42 LEU B C 1
ATOM 1647 O O . LEU B 1 42 ? -14.055 -5.367 -5.395 1 98.44 42 LEU B O 1
ATOM 1651 N N . LYS B 1 43 ? -13.586 -4.672 -7.484 1 98 43 LYS B N 1
ATOM 1652 C CA . LYS B 1 43 ? -14.805 -5.254 -8.031 1 98 43 LYS B CA 1
ATOM 1653 C C . LYS B 1 43 ? -14.742 -6.777 -8.023 1 98 43 LYS B C 1
A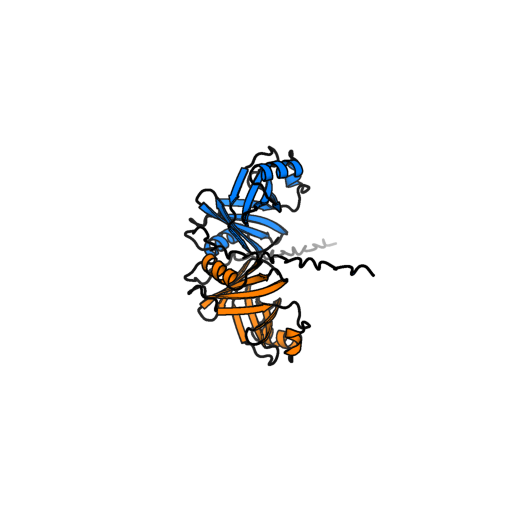TOM 1655 O O . LYS B 1 43 ? -15.742 -7.445 -7.746 1 98 43 LYS B O 1
ATOM 1660 N N . ALA B 1 44 ? -13.625 -7.312 -8.281 1 98.56 44 ALA B N 1
ATOM 1661 C CA . ALA B 1 44 ? -13.445 -8.758 -8.305 1 98.56 44 ALA B CA 1
ATOM 1662 C C . ALA B 1 44 ? -13.461 -9.336 -6.895 1 98.56 44 ALA B C 1
ATOM 1664 O O . ALA B 1 44 ? -14.086 -10.375 -6.652 1 98.56 44 ALA B O 1
ATOM 1665 N N . LYS B 1 45 ? -12.711 -8.727 -5.992 1 98.69 45 LYS B N 1
ATOM 1666 C CA . LYS B 1 45 ? -12.648 -9.133 -4.594 1 98.69 45 LYS B CA 1
ATOM 1667 C C . LYS B 1 45 ? -12.781 -7.93 -3.664 1 98.69 45 LYS B C 1
ATOM 1669 O O . LYS B 1 45 ? -11.789 -7.277 -3.346 1 98.69 45 LYS B O 1
ATOM 1674 N N . PRO B 1 46 ? -13.977 -7.656 -3.242 1 98.12 46 PRO B N 1
ATOM 1675 C CA . PRO B 1 46 ? -14.133 -6.555 -2.291 1 98.12 46 PRO B CA 1
ATOM 1676 C C . PRO B 1 46 ? -13.375 -6.793 -0.985 1 98.12 46 PRO B C 1
ATOM 1678 O O . PRO B 1 46 ? -13.281 -7.93 -0.518 1 98.12 46 PRO B O 1
ATOM 1681 N N . GLY B 1 47 ? -12.844 -5.703 -0.435 1 98 47 GLY B N 1
ATOM 1682 C CA . GLY B 1 47 ? -12.125 -5.828 0.823 1 98 47 GLY B CA 1
ATOM 1683 C C . GLY B 1 47 ? -11.109 -4.727 1.038 1 98 47 GLY B C 1
ATOM 1684 O O . GLY B 1 47 ? -11.234 -3.635 0.475 1 98 47 GLY B O 1
ATOM 1685 N N . THR B 1 48 ? -10.203 -4.953 1.958 1 97.69 48 THR B N 1
ATOM 1686 C CA . THR B 1 48 ? -9.125 -4.035 2.287 1 97.69 48 THR B CA 1
ATOM 1687 C C . THR B 1 48 ? -7.855 -4.398 1.522 1 97.69 48 THR 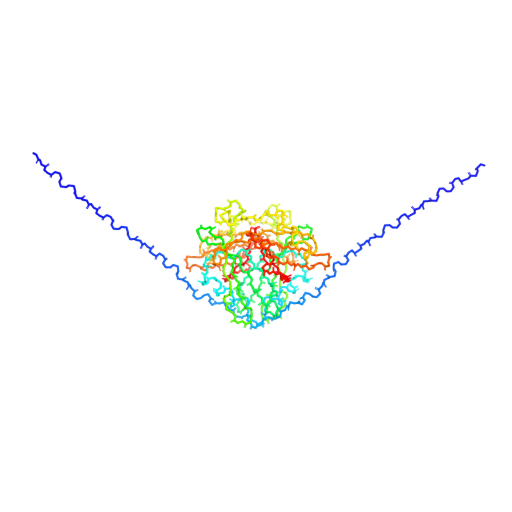B C 1
ATOM 1689 O O . THR B 1 48 ? -7.371 -5.527 1.613 1 97.69 48 THR B O 1
ATOM 1692 N N . VAL B 1 49 ? -7.395 -3.441 0.74 1 98.81 49 VAL B N 1
ATOM 1693 C CA . VAL B 1 49 ? -6.141 -3.682 0.03 1 98.81 49 VAL B CA 1
ATOM 1694 C C . VAL B 1 49 ? -4.961 -3.41 0.958 1 98.81 49 VAL B C 1
ATOM 1696 O O . VAL B 1 49 ? -4.691 -2.26 1.312 1 98.81 49 VAL B O 1
ATOM 1699 N N . VAL B 1 50 ? -4.199 -4.457 1.28 1 98.56 50 VAL B N 1
ATOM 1700 C CA . VAL B 1 50 ? -3.176 -4.309 2.309 1 98.56 50 VAL B CA 1
ATOM 1701 C C . VAL B 1 50 ? -1.804 -4.156 1.654 1 98.56 50 VAL B C 1
ATOM 1703 O O . VAL B 1 50 ? -0.837 -3.764 2.311 1 98.56 50 VAL B O 1
ATOM 1706 N N . LYS B 1 51 ? -1.717 -4.457 0.396 1 98.81 51 LYS B N 1
ATOM 1707 C CA . LYS B 1 51 ? -0.444 -4.395 -0.317 1 98.81 51 LYS B CA 1
ATOM 1708 C C . LYS B 1 51 ? -0.663 -4.312 -1.825 1 98.81 51 LYS B C 1
ATOM 1710 O O . LYS B 1 51 ? -1.594 -4.922 -2.355 1 98.81 51 LYS B O 1
ATOM 1715 N N . VAL B 1 52 ? 0.172 -3.568 -2.52 1 98.88 52 VAL B N 1
ATOM 1716 C CA . VAL B 1 52 ? 0.265 -3.643 -3.975 1 98.88 52 VAL B CA 1
ATOM 1717 C C . VAL B 1 52 ? 1.724 -3.816 -4.391 1 98.88 52 VAL B C 1
ATOM 1719 O O . VAL B 1 52 ? 2.621 -3.211 -3.801 1 98.88 52 VAL B O 1
ATOM 1722 N N . GLU B 1 53 ? 1.979 -4.664 -5.297 1 98.62 53 GLU B N 1
ATOM 1723 C CA . GLU B 1 53 ? 3.266 -4.855 -5.957 1 98.62 53 GLU B CA 1
ATOM 1724 C C . GLU B 1 53 ? 3.168 -4.566 -7.453 1 98.62 53 GLU B C 1
ATOM 1726 O O . GLU B 1 53 ? 2.123 -4.785 -8.062 1 98.62 53 GLU B O 1
ATOM 1731 N N . TYR B 1 54 ? 4.203 -4.016 -7.926 1 98.81 54 TYR B N 1
ATOM 1732 C CA . TYR B 1 54 ? 4.336 -3.764 -9.359 1 98.81 54 TYR B CA 1
ATOM 1733 C C . TYR B 1 54 ? 5.465 -4.594 -9.953 1 98.81 54 TYR B C 1
ATOM 1735 O O . TYR B 1 54 ? 6.613 -4.488 -9.531 1 98.81 54 TYR B O 1
ATOM 1743 N N . LYS B 1 55 ? 5.074 -5.449 -10.938 1 98.5 55 LYS B N 1
ATOM 1744 C CA . LYS B 1 55 ? 6.047 -6.371 -11.516 1 98.5 55 LYS B CA 1
ATOM 1745 C C . LYS B 1 55 ? 5.922 -6.414 -13.039 1 98.5 55 LYS B C 1
ATOM 1747 O O . LYS B 1 55 ? 4.949 -5.906 -13.602 1 98.5 55 LYS B O 1
ATOM 1752 N N . LEU B 1 56 ? 6.953 -6.961 -13.602 1 98.12 56 LEU B N 1
ATOM 1753 C CA . LEU B 1 56 ? 6.969 -7.152 -15.047 1 98.12 56 LEU B CA 1
ATOM 1754 C C . LEU B 1 56 ? 6.863 -8.633 -15.398 1 98.12 56 LEU B C 1
ATOM 1756 O O . LEU B 1 56 ? 7.766 -9.414 -15.086 1 98.12 56 LEU B O 1
ATOM 1760 N N . GLU B 1 57 ? 5.75 -9.055 -16 1 98 57 GLU B N 1
ATOM 1761 C CA . GLU B 1 57 ? 5.559 -10.398 -16.531 1 98 57 GLU B CA 1
ATOM 1762 C C . GLU B 1 57 ? 5.789 -10.43 -18.047 1 98 57 GLU B C 1
ATOM 1764 O O . GLU B 1 57 ? 4.906 -10.055 -18.828 1 98 57 GLU B O 1
ATOM 1769 N N . GLY B 1 58 ? 6.922 -10.984 -18.391 1 96.25 58 GLY B N 1
ATOM 1770 C CA . GLY B 1 58 ? 7.352 -10.742 -19.766 1 96.25 58 GLY B CA 1
ATOM 1771 C C . GLY B 1 58 ? 7.527 -9.266 -20.062 1 96.25 58 GLY B C 1
ATOM 1772 O O . GLY B 1 58 ? 8.305 -8.57 -19.406 1 96.25 58 GLY B O 1
ATOM 1773 N N . GLU B 1 59 ? 6.809 -8.789 -21 1 96.19 59 GLU B N 1
ATOM 1774 C CA . GLU B 1 59 ? 6.875 -7.375 -21.344 1 96.19 59 GLU B CA 1
ATOM 1775 C C . GLU B 1 59 ? 5.691 -6.609 -20.75 1 96.19 59 GLU B C 1
ATOM 1777 O O . GLU B 1 59 ? 5.547 -5.406 -20.984 1 96.19 59 GLU B O 1
ATOM 1782 N N . THR B 1 60 ? 4.914 -7.277 -19.984 1 98.12 60 THR B N 1
ATOM 1783 C CA . THR B 1 60 ? 3.68 -6.68 -19.5 1 98.12 60 THR B CA 1
ATOM 1784 C C . THR B 1 60 ? 3.828 -6.254 -18.031 1 98.12 60 THR B C 1
ATOM 1786 O O . THR B 1 60 ? 4.055 -7.09 -17.156 1 98.12 60 THR B O 1
ATOM 1789 N N . PRO B 1 61 ? 3.686 -4.965 -17.75 1 98.56 61 PRO B N 1
ATOM 1790 C CA . PRO B 1 61 ? 3.598 -4.562 -16.344 1 98.56 61 PRO B CA 1
ATOM 1791 C C . PRO B 1 61 ? 2.291 -5 -15.688 1 98.56 61 PRO B C 1
ATOM 1793 O O . PRO B 1 61 ? 1.234 -4.969 -16.328 1 98.56 61 PRO B O 1
ATOM 1796 N N . VAL B 1 62 ? 2.379 -5.449 -14.422 1 98.88 62 VAL B N 1
ATOM 1797 C CA . VAL B 1 62 ? 1.232 -6 -13.711 1 98.88 62 VAL B CA 1
ATOM 1798 C C . VAL B 1 62 ? 1.197 -5.449 -12.289 1 98.88 62 VAL B C 1
ATOM 1800 O O . VAL B 1 62 ? 2.225 -5.398 -11.609 1 98.88 62 VAL B O 1
ATOM 1803 N N . TYR B 1 63 ? 0.037 -4.949 -11.914 1 98.88 63 TYR B N 1
ATOM 1804 C CA . TYR B 1 63 ? -0.224 -4.707 -10.492 1 98.88 63 TYR B CA 1
ATOM 1805 C C . TYR B 1 63 ? -0.729 -5.973 -9.812 1 98.88 63 TYR B C 1
ATOM 1807 O O . TYR B 1 63 ? -1.609 -6.66 -10.336 1 98.88 63 TYR B O 1
ATOM 1815 N N . GLU B 1 64 ? -0.149 -6.301 -8.727 1 98.88 64 GLU B N 1
ATOM 1816 C CA . GLU B 1 64 ? -0.664 -7.367 -7.875 1 98.88 64 GLU B CA 1
ATOM 1817 C C . GLU B 1 64 ? -1.154 -6.816 -6.539 1 98.88 64 GLU B C 1
ATOM 1819 O O . GLU B 1 64 ? -0.362 -6.309 -5.742 1 98.88 64 GLU B O 1
ATOM 1824 N N . PHE B 1 65 ? -2.43 -6.902 -6.297 1 98.94 65 PHE B N 1
ATOM 1825 C CA . PHE B 1 65 ? -3.051 -6.406 -5.074 1 98.94 65 PHE B CA 1
ATOM 1826 C C . PHE B 1 65 ? -3.311 -7.543 -4.094 1 98.94 65 PHE B C 1
ATOM 1828 O O . PHE B 1 65 ? -3.9 -8.562 -4.461 1 98.94 65 PHE B O 1
ATOM 1835 N N . ASP B 1 66 ? -2.885 -7.379 -2.885 1 98.88 66 ASP B N 1
ATOM 1836 C CA . ASP B 1 66 ? -3.314 -8.242 -1.788 1 98.88 66 ASP B CA 1
ATOM 1837 C C . ASP B 1 66 ? -4.523 -7.652 -1.067 1 98.88 66 ASP B C 1
ATOM 1839 O O . ASP B 1 66 ? -4.453 -6.547 -0.522 1 98.88 66 ASP B O 1
ATOM 1843 N N . ILE B 1 67 ? -5.594 -8.391 -1.086 1 98.88 67 ILE B N 1
ATOM 1844 C CA . ILE B 1 67 ? -6.871 -7.898 -0.583 1 98.88 67 ILE B CA 1
ATOM 1845 C C . ILE B 1 67 ? -7.387 -8.828 0.514 1 98.88 67 ILE B C 1
ATOM 1847 O O . ILE B 1 67 ? -7.414 -10.055 0.338 1 98.88 67 ILE B O 1
ATOM 1851 N N . GLU B 1 68 ? -7.715 -8.297 1.644 1 98.56 68 GLU B N 1
ATOM 1852 C CA . GLU B 1 68 ? -8.375 -9.039 2.717 1 98.56 68 GLU B CA 1
ATOM 1853 C C . GLU B 1 68 ? -9.883 -8.812 2.699 1 98.56 68 GLU B C 1
ATOM 1855 O O . GLU B 1 68 ? -10.352 -7.699 2.938 1 98.56 68 GLU B O 1
ATOM 1860 N N . SER B 1 69 ? -10.609 -9.883 2.484 1 98.25 69 SER B N 1
ATOM 1861 C CA . SER B 1 69 ? -12.062 -9.812 2.467 1 98.25 69 SER B CA 1
ATOM 1862 C C . SER B 1 69 ? -12.633 -9.805 3.883 1 98.25 69 SER B C 1
ATOM 1864 O O . SER B 1 69 ? -11.914 -10.07 4.848 1 98.25 69 SER B O 1
ATOM 1866 N N . SER B 1 70 ? -13.875 -9.531 3.949 1 97.12 70 SER B N 1
ATOM 1867 C CA . SER B 1 70 ? -14.531 -9.391 5.246 1 97.12 70 SER B CA 1
ATOM 1868 C C . SER B 1 70 ? -14.578 -10.727 5.984 1 97.12 70 SER B C 1
ATOM 1870 O O . SER B 1 70 ? -14.68 -10.758 7.211 1 97.12 70 SER B O 1
ATOM 1872 N N . ASP B 1 71 ? -14.523 -11.789 5.273 1 97.44 71 ASP B N 1
ATOM 1873 C CA . ASP B 1 71 ? -14.547 -13.109 5.891 1 97.44 71 ASP B CA 1
ATOM 1874 C C . ASP B 1 71 ? -13.133 -13.586 6.207 1 97.44 71 ASP B C 1
ATOM 1876 O O . ASP B 1 71 ? -12.906 -14.773 6.449 1 97.44 71 ASP B O 1
ATOM 1880 N N . SER B 1 72 ? -12.148 -12.727 6.055 1 96.62 72 SER B N 1
ATOM 1881 C CA . SER B 1 72 ? -10.75 -12.93 6.422 1 96.62 72 SER B CA 1
ATOM 1882 C C . SER B 1 72 ? -10.008 -13.727 5.352 1 96.62 72 SER B C 1
ATOM 1884 O O . SER B 1 72 ? -8.859 -14.133 5.562 1 96.62 72 SER B O 1
ATOM 1886 N N . THR B 1 73 ? -10.727 -13.961 4.293 1 98.31 73 THR B N 1
ATOM 1887 C CA . THR B 1 73 ? -10 -14.562 3.178 1 98.31 73 THR B CA 1
ATOM 1888 C C . THR B 1 73 ? -9.062 -13.547 2.535 1 98.31 73 THR B C 1
ATOM 1890 O O . THR B 1 73 ? -9.438 -12.391 2.318 1 98.31 73 THR B O 1
ATOM 1893 N N . ALA B 1 74 ? -7.871 -14.023 2.289 1 98.75 74 ALA B N 1
ATOM 1894 C CA . ALA B 1 74 ? -6.887 -13.18 1.61 1 98.75 74 ALA B CA 1
ATOM 1895 C C . ALA B 1 74 ? -6.754 -13.57 0.141 1 98.75 74 ALA B C 1
ATOM 1897 O O . ALA B 1 74 ? -6.75 -14.758 -0.195 1 98.75 74 ALA B O 1
ATOM 1898 N N . TRP B 1 75 ? -6.68 -12.547 -0.685 1 98.81 75 TRP B N 1
ATOM 1899 C CA . TRP B 1 75 ? -6.621 -12.727 -2.131 1 98.81 75 TRP B CA 1
ATOM 1900 C C . TRP B 1 75 ? -5.422 -11.992 -2.723 1 98.81 75 TRP B C 1
ATOM 1902 O O . TRP B 1 75 ? -5.051 -10.914 -2.254 1 98.81 75 TRP B O 1
ATOM 1912 N N . ASP B 1 76 ? -4.879 -12.602 -3.693 1 98.75 76 ASP B N 1
ATOM 1913 C CA . ASP B 1 76 ? -3.975 -11.93 -4.621 1 98.75 76 ASP B CA 1
ATOM 1914 C C . ASP B 1 76 ? -4.641 -11.719 -5.98 1 98.75 76 ASP B C 1
ATOM 1916 O O . ASP B 1 76 ? -5.012 -12.688 -6.652 1 98.75 76 ASP B O 1
ATOM 1920 N N . VAL B 1 77 ? -4.789 -10.484 -6.359 1 98.94 77 VAL B N 1
ATOM 1921 C CA . VAL B 1 77 ? -5.465 -10.125 -7.602 1 98.94 77 VAL B CA 1
ATOM 1922 C C . VAL B 1 77 ? -4.508 -9.359 -8.516 1 98.94 77 VAL B C 1
ATOM 1924 O O . VAL B 1 77 ? -3.973 -8.32 -8.133 1 98.94 77 VAL B O 1
ATOM 1927 N N . GLU B 1 78 ? -4.293 -9.898 -9.688 1 98.94 78 GLU B N 1
ATOM 1928 C CA . GLU B 1 78 ? -3.367 -9.281 -10.633 1 98.94 78 GLU B CA 1
ATOM 1929 C C . GLU B 1 78 ? -4.117 -8.578 -11.758 1 98.94 78 GLU B C 1
ATOM 1931 O O . GLU B 1 78 ? -5.066 -9.125 -12.32 1 98.94 78 GLU B O 1
ATOM 1936 N N . CYS B 1 79 ? -3.686 -7.426 -12.055 1 98.94 79 CYS B N 1
ATOM 1937 C CA . CYS B 1 79 ? -4.258 -6.586 -13.102 1 98.94 79 CYS B CA 1
ATOM 1938 C C . CYS B 1 79 ? -3.199 -6.176 -14.109 1 98.94 79 CYS B C 1
ATOM 1940 O O . CYS B 1 79 ? -2.148 -5.652 -13.742 1 98.94 79 CYS B O 1
ATOM 1942 N N . ASP B 1 80 ? -3.473 -6.438 -15.391 1 98.94 80 ASP B N 1
ATOM 1943 C CA . ASP B 1 80 ? -2.629 -5.973 -16.484 1 98.94 80 ASP B CA 1
ATOM 1944 C C . ASP B 1 80 ? -2.625 -4.449 -16.578 1 98.94 80 ASP B C 1
ATOM 1946 O O . ASP B 1 80 ? -3.664 -3.83 -16.812 1 98.94 80 ASP B O 1
ATOM 1950 N N . ALA B 1 81 ? -1.462 -3.852 -16.438 1 98.81 81 ALA B N 1
ATOM 1951 C CA . ALA B 1 81 ? -1.37 -2.396 -16.328 1 98.81 81 ALA B CA 1
ATOM 1952 C C . ALA B 1 81 ? -1.485 -1.746 -17.719 1 98.81 81 ALA B C 1
ATOM 1954 O O . ALA B 1 81 ? -1.524 -0.518 -17.828 1 98.81 81 ALA B O 1
ATOM 1955 N N . ASN B 1 82 ? -1.498 -2.518 -18.781 1 98.75 82 ASN B N 1
ATOM 1956 C CA . ASN B 1 82 ? -1.756 -1.972 -20.109 1 98.75 82 ASN B CA 1
ATOM 1957 C C . ASN B 1 82 ? -3.248 -1.953 -20.422 1 98.75 82 ASN B C 1
ATOM 1959 O O . ASN B 1 82 ? -3.746 -1.003 -21.031 1 98.75 82 ASN B O 1
ATOM 1963 N N . THR B 1 83 ? -3.994 -3.004 -19.922 1 98.75 83 THR B N 1
ATOM 1964 C CA . THR B 1 83 ? -5.371 -3.16 -20.375 1 98.75 83 THR B CA 1
ATOM 1965 C C . THR B 1 83 ? -6.352 -2.83 -19.25 1 98.75 83 THR B C 1
ATOM 1967 O O . THR B 1 83 ? -7.527 -2.561 -19.516 1 98.75 83 THR B O 1
ATOM 1970 N N . GLY B 1 84 ? -5.91 -2.951 -18.016 1 98.69 84 GLY B N 1
ATOM 1971 C CA . GLY B 1 84 ? -6.793 -2.766 -16.875 1 98.69 84 GLY B CA 1
ATOM 1972 C C . GLY B 1 84 ? -7.609 -4 -16.547 1 98.69 84 GLY B C 1
ATOM 1973 O O . GLY B 1 84 ? -8.484 -3.959 -15.672 1 98.69 84 GLY B O 1
ATOM 1974 N N . LYS B 1 85 ? -7.293 -5.098 -17.188 1 98.81 85 LYS B N 1
ATOM 1975 C CA . LYS B 1 85 ? -8.047 -6.332 -16.969 1 98.81 85 LYS B CA 1
ATOM 1976 C C . LYS B 1 85 ? -7.414 -7.176 -15.875 1 98.81 85 LYS B C 1
ATOM 1978 O O . LYS B 1 85 ? -6.191 -7.266 -15.773 1 98.81 85 LYS B O 1
ATOM 1983 N N . ILE B 1 86 ? -8.266 -7.809 -15.117 1 98.94 86 ILE B N 1
ATOM 1984 C CA . ILE B 1 86 ? -7.801 -8.789 -14.148 1 98.94 86 ILE B CA 1
ATOM 1985 C C . ILE B 1 86 ? -7.309 -10.039 -14.875 1 98.94 86 ILE B C 1
ATOM 1987 O O . ILE B 1 86 ? -8.031 -10.609 -15.695 1 98.94 86 ILE B O 1
ATOM 1991 N N . VAL B 1 87 ? -6.117 -10.477 -14.547 1 98.69 87 VAL B N 1
ATOM 1992 C CA . VAL B 1 87 ? -5.535 -11.562 -15.328 1 98.69 87 VAL B CA 1
ATOM 1993 C C . VAL B 1 87 ? -5.289 -12.766 -14.422 1 98.69 87 VAL B C 1
ATOM 1995 O O . VAL B 1 87 ? -5.062 -13.883 -14.906 1 98.69 87 VAL B O 1
ATOM 1998 N N . GLU B 1 88 ? -5.316 -12.602 -13.148 1 98.5 88 GLU B N 1
ATOM 1999 C CA . GLU B 1 88 ? -5.141 -13.719 -12.219 1 98.5 88 GLU B CA 1
ATOM 2000 C C . GLU B 1 88 ? -5.766 -13.406 -10.859 1 98.5 88 GLU B C 1
ATOM 2002 O O . GLU B 1 88 ? -5.684 -12.273 -10.375 1 98.5 88 GLU B O 1
ATOM 2007 N N . ILE B 1 89 ? -6.398 -14.336 -10.266 1 98.75 89 ILE B N 1
ATOM 2008 C CA . ILE B 1 89 ? -6.91 -14.305 -8.898 1 98.75 89 ILE B CA 1
ATOM 2009 C C . ILE B 1 89 ? -6.484 -15.57 -8.164 1 98.75 89 ILE B C 1
ATOM 2011 O O . ILE B 1 89 ? -6.707 -16.688 -8.641 1 98.75 89 ILE B O 1
ATOM 2015 N N . GLU B 1 90 ? -5.883 -15.398 -7.059 1 98.69 90 GLU B N 1
ATOM 2016 C CA . GLU B 1 90 ? -5.461 -16.5 -6.199 1 98.69 90 GLU B CA 1
ATOM 2017 C C . GLU B 1 90 ? -5.871 -16.25 -4.75 1 98.69 90 GLU B C 1
ATOM 2019 O O . GLU B 1 90 ? -5.953 -15.109 -4.305 1 98.69 90 GLU B O 1
ATOM 2024 N N . GLN B 1 91 ? -6.117 -17.328 -4.102 1 98.88 91 GLN B N 1
ATOM 2025 C CA . GLN B 1 91 ? -6.301 -17.234 -2.656 1 98.88 91 GLN B CA 1
ATOM 2026 C C . GLN B 1 91 ? -4.977 -17.422 -1.922 1 98.88 91 GLN B C 1
ATOM 2028 O O . GLN B 1 91 ? -4.203 -18.328 -2.24 1 98.88 91 GLN B O 1
ATOM 2033 N N . GLU B 1 92 ? -4.676 -16.547 -1.085 1 98.81 92 GLU B N 1
ATOM 2034 C CA . GLU B 1 92 ? -3.516 -16.703 -0.211 1 98.81 92 GLU B CA 1
ATOM 2035 C C . GLU B 1 92 ? -3.912 -17.344 1.116 1 98.81 92 GLU B C 1
ATOM 2037 O O . GLU B 1 92 ? -4.875 -16.922 1.756 1 98.81 92 GLU B O 1
ATOM 2042 N N . VAL B 1 93 ? -3.184 -18.344 1.502 1 98.69 93 VAL B N 1
ATOM 2043 C CA . VAL B 1 93 ? -3.461 -19 2.779 1 98.69 93 VAL B CA 1
ATOM 2044 C C . VAL B 1 93 ? -2.287 -18.781 3.732 1 98.69 93 VAL B C 1
ATOM 2046 O O . VAL B 1 93 ? -1.226 -18.312 3.324 1 98.69 93 VAL B O 1
ATOM 2049 N N . ASP B 1 94 ? -2.459 -19.078 4.961 1 97.38 94 ASP B N 1
ATOM 2050 C CA . ASP B 1 94 ? -1.569 -18.578 6.008 1 97.38 94 ASP B CA 1
ATOM 2051 C C . ASP B 1 94 ? -0.318 -19.453 6.125 1 97.38 94 ASP B C 1
ATOM 2053 O O . ASP B 1 94 ? 0.678 -19.031 6.719 1 97.38 94 ASP B O 1
ATOM 2057 N N . SER B 1 95 ? -0.377 -20.688 5.625 1 98.19 95 SER B N 1
ATOM 2058 C CA . SER B 1 95 ? 0.774 -21.578 5.723 1 98.19 95 SER B CA 1
ATOM 2059 C C . SER B 1 95 ? 0.625 -22.781 4.797 1 98.19 95 SER B C 1
ATOM 2061 O O . SER B 1 95 ? -0.446 -23 4.227 1 98.19 95 SER B O 1
ATOM 2063 N N . ALA B 1 96 ? 1.706 -23.484 4.688 1 98.44 96 ALA B N 1
ATOM 2064 C CA . ALA B 1 96 ? 1.681 -24.719 3.904 1 98.44 96 ALA B CA 1
ATOM 2065 C C . ALA B 1 96 ? 0.843 -25.781 4.594 1 98.44 96 ALA B C 1
ATOM 2067 O O . ALA B 1 96 ? 0.5 -26.797 3.986 1 98.44 96 ALA B O 1
ATOM 2068 N N . ASP B 1 97 ? 0.483 -25.594 5.867 1 98.5 97 ASP B N 1
ATOM 2069 C CA . ASP B 1 97 ? -0.311 -26.562 6.617 1 98.5 97 ASP B CA 1
ATOM 2070 C C . ASP B 1 97 ? -1.805 -26.328 6.406 1 98.5 97 ASP B C 1
ATOM 2072 O O . ASP B 1 97 ? -2.633 -27.125 6.848 1 98.5 97 ASP B O 1
ATOM 2076 N N . HIS B 1 98 ? -2.102 -25.172 5.824 1 98.5 98 HIS B N 1
ATOM 2077 C CA . HIS B 1 98 ? -3.508 -24.969 5.5 1 98.5 98 HIS B CA 1
ATOM 2078 C C . HIS B 1 98 ? -4.066 -26.141 4.703 1 98.5 98 HIS B C 1
ATOM 2080 O O . HIS B 1 98 ? -3.414 -26.641 3.781 1 98.5 98 HIS B O 1
ATOM 2086 N N . PRO B 1 99 ? -5.305 -26.547 4.953 1 98.56 99 PRO B N 1
ATOM 2087 C CA . PRO B 1 99 ? -5.828 -27.766 4.34 1 98.56 99 PRO B CA 1
ATOM 2088 C C . PRO B 1 99 ? -5.824 -27.719 2.812 1 98.56 99 PRO B C 1
ATOM 2090 O O . PRO B 1 99 ? -5.492 -28.703 2.156 1 98.56 99 PRO B O 1
ATOM 2093 N N . LEU B 1 100 ? -6.172 -26.594 2.293 1 98.5 100 LEU B N 1
ATOM 2094 C CA . LEU B 1 100 ? -6.215 -26.453 0.841 1 98.5 100 LEU B CA 1
ATOM 2095 C C . LEU B 1 100 ? -4.824 -26.625 0.237 1 98.5 100 LEU B C 1
ATOM 2097 O O . LEU B 1 100 ? -4.676 -27.188 -0.848 1 98.5 100 LEU B O 1
ATOM 2101 N N . PHE B 1 101 ? -3.855 -26.078 0.871 1 98.94 101 PHE B N 1
ATOM 2102 C CA . PHE B 1 101 ? -2.48 -26.188 0.391 1 98.94 101 PHE B CA 1
ATOM 2103 C C . PHE B 1 101 ? -1.928 -27.578 0.615 1 98.94 101 PHE B C 1
ATOM 2105 O O . PHE B 1 101 ? -1.377 -28.188 -0.304 1 98.94 101 PHE B O 1
ATOM 2112 N N . LYS B 1 102 ? -2.09 -28.078 1.796 1 98.81 102 LYS B N 1
ATOM 2113 C CA . LYS B 1 102 ? -1.567 -29.359 2.221 1 98.81 102 LYS B CA 1
ATOM 2114 C C . LYS B 1 102 ? -2.072 -30.484 1.315 1 98.81 102 LYS B C 1
ATOM 2116 O O . LYS B 1 102 ? -1.331 -31.422 1.003 1 98.81 102 LYS B O 1
ATOM 2121 N N . ALA B 1 103 ? -3.254 -30.359 0.896 1 98.69 103 ALA B N 1
ATOM 2122 C CA . ALA B 1 103 ? -3.887 -31.391 0.069 1 98.69 103 ALA B CA 1
ATOM 2123 C C . ALA B 1 103 ? -3.152 -31.547 -1.26 1 98.69 103 ALA B C 1
ATOM 2125 O O . ALA B 1 103 ? -3.227 -32.594 -1.894 1 98.69 103 ALA B O 1
ATOM 2126 N N . LYS B 1 104 ? -2.416 -30.547 -1.66 1 98.81 104 LYS B N 1
ATOM 2127 C CA . LYS B 1 104 ? -1.799 -30.547 -2.982 1 98.81 104 LYS B CA 1
ATOM 2128 C C . LYS B 1 104 ? -0.279 -30.641 -2.879 1 98.81 104 LYS B C 1
ATOM 2130 O O . LYS B 1 104 ? 0.4 -30.922 -3.871 1 98.81 104 LYS B O 1
ATOM 2135 N N . GLN B 1 105 ? 0.223 -30.422 -1.723 1 98.88 105 GLN B N 1
ATOM 2136 C CA . GLN B 1 105 ? 1.661 -30.312 -1.509 1 98.88 105 GLN B CA 1
ATOM 2137 C C . GLN B 1 105 ? 2.35 -31.672 -1.615 1 98.88 105 GLN B C 1
ATOM 2139 O O . GLN B 1 105 ? 2.045 -32.594 -0.853 1 98.88 105 GLN B O 1
ATOM 2144 N N . LYS B 1 106 ? 3.24 -31.844 -2.451 1 98.88 106 LYS B N 1
ATOM 2145 C CA . LYS B 1 106 ? 4.094 -33.031 -2.58 1 98.88 106 LYS B CA 1
ATOM 2146 C C . LYS B 1 106 ? 5.566 -32.656 -2.441 1 98.88 106 LYS B C 1
ATOM 2148 O O . LYS B 1 106 ? 6.41 -33.531 -2.197 1 98.88 106 LYS B O 1
ATOM 2153 N N . VAL B 1 107 ? 5.902 -31.375 -2.682 1 98.88 107 VAL B N 1
ATOM 2154 C CA . VAL B 1 107 ? 7.246 -30.812 -2.582 1 98.88 107 VAL B CA 1
ATOM 2155 C C . VAL B 1 107 ? 7.348 -29.953 -1.331 1 98.88 107 VAL B C 1
ATOM 2157 O O . VAL B 1 107 ? 6.496 -29.094 -1.093 1 98.88 107 VAL B O 1
ATOM 2160 N N . SER B 1 108 ? 8.367 -30.141 -0.524 1 98.81 108 SER B N 1
ATOM 2161 C CA . SER B 1 108 ? 8.523 -29.375 0.708 1 98.81 108 SER B CA 1
ATOM 2162 C C . SER B 1 108 ? 8.898 -27.938 0.412 1 98.81 108 SER B C 1
ATOM 2164 O O . SER B 1 108 ? 9.414 -27.625 -0.665 1 98.81 108 SER B O 1
ATOM 2166 N N . GLU B 1 109 ? 8.617 -27.125 1.352 1 98.88 109 GLU B N 1
ATOM 2167 C CA . GLU B 1 109 ? 9.031 -25.734 1.194 1 98.88 109 GLU B CA 1
ATOM 2168 C C . GLU B 1 109 ? 10.547 -25.625 1.041 1 98.88 109 GLU B C 1
ATOM 2170 O O . GLU B 1 109 ? 11.039 -24.797 0.269 1 98.88 109 GLU B O 1
ATOM 2175 N N . ALA B 1 110 ? 11.242 -26.422 1.816 1 98.88 110 ALA B N 1
ATOM 2176 C CA . ALA B 1 110 ? 12.703 -26.406 1.738 1 98.88 110 ALA B CA 1
ATOM 2177 C C . ALA B 1 110 ? 13.18 -26.703 0.318 1 98.88 110 ALA B C 1
ATOM 2179 O O . ALA B 1 110 ? 14.062 -26.031 -0.2 1 98.88 110 ALA B O 1
ATOM 2180 N N . GLU B 1 111 ? 12.617 -27.719 -0.261 1 98.94 111 GLU B N 1
ATOM 2181 C CA . GLU B 1 111 ? 12.961 -28.062 -1.64 1 98.94 111 GLU B CA 1
ATOM 2182 C C . GLU B 1 111 ? 12.578 -26.938 -2.596 1 98.94 111 GLU B C 1
ATOM 2184 O O . GLU B 1 111 ? 13.336 -26.594 -3.506 1 98.94 111 GLU B O 1
ATOM 2189 N N . ALA B 1 112 ? 11.422 -26.359 -2.389 1 98.94 112 ALA B N 1
ATOM 2190 C CA . ALA B 1 112 ? 10.953 -25.266 -3.227 1 98.94 112 ALA B CA 1
ATOM 2191 C C . ALA B 1 112 ? 11.875 -24.047 -3.104 1 98.94 112 ALA B C 1
ATOM 2193 O O . ALA B 1 112 ? 12.156 -23.375 -4.098 1 98.94 112 ALA B O 1
ATOM 2194 N N . ARG B 1 113 ? 12.305 -23.719 -1.909 1 98.94 113 ARG B N 1
ATOM 2195 C CA . ARG B 1 113 ? 13.25 -22.625 -1.68 1 98.94 113 ARG B CA 1
ATOM 2196 C C . ARG B 1 113 ? 14.539 -22.844 -2.463 1 98.94 113 ARG B C 1
ATOM 2198 O O . ARG B 1 113 ? 15.055 -21.922 -3.084 1 98.94 113 ARG B O 1
ATOM 2205 N N . LYS B 1 114 ? 15.031 -24.094 -2.416 1 98.88 114 LYS B N 1
ATOM 2206 C CA . LYS B 1 114 ? 16.25 -24.422 -3.156 1 98.88 114 LYS B CA 1
ATOM 2207 C C . LYS B 1 114 ? 16.062 -24.172 -4.652 1 98.88 114 LYS B C 1
ATOM 2209 O O . LYS B 1 114 ? 16.938 -23.609 -5.305 1 98.88 114 LYS B O 1
ATOM 2214 N N . THR B 1 115 ? 14.953 -24.641 -5.164 1 98.94 115 THR B N 1
ATOM 2215 C CA . THR B 1 115 ? 14.641 -24.438 -6.574 1 98.94 115 THR B CA 1
ATOM 2216 C C . THR B 1 115 ? 14.625 -22.953 -6.922 1 98.94 115 THR B C 1
ATOM 2218 O O . THR B 1 115 ? 15.234 -22.547 -7.906 1 98.94 115 THR B O 1
ATOM 2221 N N . ALA B 1 116 ? 13.922 -22.156 -6.109 1 98.94 116 ALA B N 1
ATOM 2222 C CA . ALA B 1 116 ? 13.789 -20.719 -6.348 1 98.94 116 ALA B CA 1
ATOM 2223 C C . ALA B 1 116 ? 15.148 -20.031 -6.293 1 98.94 116 ALA B C 1
ATOM 2225 O O . ALA B 1 116 ? 15.469 -19.219 -7.164 1 98.94 116 ALA B O 1
ATOM 2226 N N . LEU B 1 117 ? 15.953 -20.328 -5.344 1 98.88 117 LEU B N 1
ATOM 2227 C CA . LEU B 1 117 ? 17.234 -19.672 -5.121 1 98.88 117 LEU B CA 1
ATOM 2228 C C . LEU B 1 117 ? 18.25 -20.078 -6.184 1 98.88 117 LEU B C 1
ATOM 2230 O O . LEU B 1 117 ? 19.156 -19.328 -6.504 1 98.88 117 LEU B O 1
ATOM 2234 N N . ALA B 1 118 ? 18.125 -21.344 -6.699 1 98.81 118 ALA B N 1
ATOM 2235 C CA . ALA B 1 118 ? 18.969 -21.75 -7.82 1 98.81 118 ALA B CA 1
ATOM 2236 C C . ALA B 1 118 ? 18.688 -20.891 -9.055 1 98.81 118 ALA B C 1
ATOM 2238 O O . ALA B 1 118 ? 19.609 -20.578 -9.812 1 98.81 118 ALA B O 1
ATOM 2239 N N . ALA B 1 119 ? 17.438 -20.578 -9.219 1 98.5 119 ALA B N 1
ATOM 2240 C CA . ALA B 1 119 ? 17.062 -19.766 -10.375 1 98.5 119 ALA B CA 1
ATOM 2241 C C . ALA B 1 119 ? 17.453 -18.297 -10.164 1 98.5 119 ALA B C 1
ATOM 2243 O O . ALA B 1 119 ? 17.875 -17.625 -11.109 1 98.5 119 ALA B O 1
ATOM 2244 N N . HIS B 1 120 ? 17.266 -17.75 -9.031 1 98.38 120 HIS B N 1
ATOM 2245 C CA . HIS B 1 120 ? 17.609 -16.375 -8.656 1 98.38 120 HIS B CA 1
ATOM 2246 C C . HIS B 1 120 ? 18.328 -16.328 -7.312 1 98.38 120 HIS B C 1
ATOM 2248 O O . HIS B 1 120 ? 17.672 -16.281 -6.266 1 98.38 120 HIS B O 1
ATOM 2254 N N . PRO B 1 121 ? 19.609 -16.312 -7.395 1 98.75 121 PRO B N 1
ATOM 2255 C CA . PRO B 1 121 ? 20.344 -16.266 -6.129 1 98.75 121 PRO B CA 1
ATOM 2256 C C . PRO B 1 121 ? 20.094 -14.977 -5.348 1 98.75 121 PRO B C 1
ATOM 2258 O O . PRO B 1 121 ? 19.984 -13.898 -5.941 1 98.75 121 PRO B O 1
ATOM 2261 N N . GLY B 1 122 ? 20.031 -15.109 -4.035 1 98.75 122 GLY B N 1
ATOM 2262 C CA . GLY B 1 122 ? 19.766 -13.977 -3.156 1 98.75 122 GLY B CA 1
ATOM 2263 C C . GLY B 1 122 ? 19.188 -14.383 -1.818 1 98.75 122 GLY B C 1
ATOM 2264 O O . GLY B 1 122 ? 19.5 -15.453 -1.297 1 98.75 122 GLY B O 1
ATOM 2265 N N . GLU B 1 123 ? 18.469 -13.477 -1.232 1 98.81 123 GLU B N 1
ATOM 2266 C CA . GLU B 1 123 ? 17.812 -13.719 0.046 1 98.81 123 GLU B CA 1
ATOM 2267 C C . GLU B 1 123 ? 16.297 -13.734 -0.114 1 98.81 123 GLU B C 1
ATOM 2269 O O . GLU B 1 123 ? 15.719 -12.828 -0.709 1 98.81 123 GLU B O 1
ATOM 2274 N N . ILE B 1 124 ? 15.648 -14.828 0.354 1 98.88 124 ILE B N 1
ATOM 2275 C CA . ILE B 1 124 ? 14.188 -14.836 0.397 1 98.88 124 ILE B CA 1
ATOM 2276 C C . ILE B 1 124 ? 13.703 -13.906 1.511 1 98.88 124 ILE B C 1
ATOM 2278 O O . ILE B 1 124 ? 13.977 -14.148 2.689 1 98.88 124 ILE B O 1
ATOM 2282 N N . VAL B 1 125 ? 12.961 -12.852 1.075 1 97.88 125 VAL B N 1
ATOM 2283 C CA . VAL B 1 125 ? 12.562 -11.852 2.057 1 97.88 125 VAL B CA 1
ATOM 2284 C C . VAL B 1 125 ? 11.07 -11.977 2.35 1 97.88 125 VAL B C 1
ATOM 2286 O O . VAL B 1 125 ? 10.562 -11.359 3.293 1 97.88 125 VAL B O 1
ATOM 2289 N N . GLU B 1 126 ? 10.336 -12.734 1.572 1 98.06 126 GLU B N 1
ATOM 2290 C CA . GLU B 1 126 ? 8.914 -12.984 1.783 1 98.06 126 GLU B CA 1
ATOM 2291 C C . GLU B 1 126 ? 8.5 -14.32 1.176 1 98.06 126 GLU B C 1
ATOM 2293 O O . GLU B 1 126 ? 9.016 -14.727 0.133 1 98.06 126 GLU B O 1
ATOM 2298 N N . VAL B 1 127 ? 7.523 -14.984 1.82 1 98.62 127 VAL B N 1
ATOM 2299 C CA . VAL B 1 127 ? 6.938 -16.234 1.343 1 98.62 127 VAL B CA 1
ATOM 2300 C C . VAL B 1 127 ? 5.414 -16.141 1.396 1 98.62 127 VAL B C 1
ATOM 2302 O O . VAL B 1 127 ? 4.848 -15.664 2.381 1 98.62 127 VAL B O 1
ATOM 2305 N N . GLU B 1 128 ? 4.812 -16.578 0.357 1 98.56 128 GLU B N 1
ATOM 2306 C CA . GLU B 1 128 ? 3.359 -16.688 0.318 1 98.56 128 GLU B CA 1
ATOM 2307 C C . GLU B 1 128 ? 2.934 -18.094 -0.117 1 98.56 128 GLU B C 1
ATOM 2309 O O . GLU B 1 128 ? 3.648 -18.766 -0.869 1 98.56 128 GLU B O 1
ATOM 2314 N N . TYR B 1 129 ? 1.829 -18.531 0.355 1 98.94 129 TYR B N 1
ATOM 2315 C CA . TYR B 1 129 ? 1.192 -19.797 0.015 1 98.94 129 TYR B CA 1
ATOM 2316 C C . TYR B 1 129 ? -0.116 -19.562 -0.732 1 98.94 129 TYR B C 1
ATOM 2318 O O . TYR B 1 129 ? -1.071 -19.031 -0.172 1 98.94 129 TYR B O 1
ATOM 2326 N N . GLU B 1 130 ? -0.123 -19.984 -1.957 1 98.81 130 GLU B N 1
ATOM 2327 C CA . GLU B 1 130 ? -1.211 -19.562 -2.834 1 98.81 130 GLU B CA 1
ATOM 2328 C C . GLU B 1 130 ? -1.992 -20.75 -3.361 1 98.81 130 GLU B C 1
ATOM 2330 O O . GLU B 1 130 ? -1.411 -21.797 -3.648 1 98.81 130 GLU B O 1
ATOM 2335 N N . ILE B 1 131 ? -3.303 -20.594 -3.447 1 98.94 131 ILE B N 1
ATOM 2336 C CA . ILE B 1 131 ? -4.203 -21.5 -4.145 1 98.94 131 ILE B CA 1
ATOM 2337 C C . ILE B 1 131 ? -4.676 -20.859 -5.449 1 98.94 131 ILE B C 1
ATOM 2339 O O . ILE B 1 131 ? -5.383 -19.844 -5.434 1 98.94 131 ILE B O 1
ATOM 2343 N N . GLU B 1 132 ? -4.281 -21.469 -6.539 1 98.19 132 GLU B N 1
ATOM 2344 C CA . GLU B 1 132 ? -4.609 -20.969 -7.871 1 98.19 132 GLU B CA 1
ATOM 2345 C C . GLU B 1 132 ? -6.086 -21.172 -8.195 1 98.19 132 GLU B C 1
ATOM 2347 O O . GLU B 1 132 ? -6.781 -21.922 -7.496 1 98.19 132 GLU B O 1
ATOM 2352 N N . GLU B 1 133 ? -6.496 -20.484 -9.25 1 96.88 133 GLU B N 1
ATOM 2353 C CA . GLU B 1 133 ? -7.891 -20.594 -9.664 1 96.88 133 GLU B CA 1
ATOM 2354 C C . GLU B 1 133 ? -8.258 -22.047 -9.977 1 96.88 133 GLU B C 1
ATOM 2356 O O . GLU B 1 133 ? -9.383 -22.469 -9.711 1 96.88 133 GLU B O 1
ATOM 2361 N N . ASN B 1 134 ? -7.355 -22.797 -10.445 1 96.94 134 ASN B N 1
ATOM 2362 C CA . ASN B 1 134 ? -7.617 -24.188 -10.82 1 96.94 134 ASN B CA 1
ATOM 2363 C C . ASN B 1 134 ? -7.445 -25.125 -9.633 1 96.94 134 ASN B C 1
ATOM 2365 O O . ASN B 1 134 ? -7.516 -26.344 -9.781 1 96.94 134 ASN B O 1
ATOM 2369 N N . GLY B 1 135 ? -7.105 -24.547 -8.5 1 97.88 135 GLY B N 1
ATOM 2370 C CA . GLY B 1 135 ? -6.996 -25.344 -7.285 1 97.88 135 GLY B CA 1
ATOM 2371 C C . GLY B 1 135 ? -5.574 -25.766 -6.973 1 97.88 135 GLY B C 1
ATOM 2372 O O . GLY B 1 135 ? -5.301 -26.281 -5.891 1 97.88 135 GLY B O 1
ATOM 2373 N N . ALA B 1 136 ? -4.66 -25.578 -7.902 1 98.62 136 ALA B N 1
ATOM 2374 C CA . ALA B 1 136 ? -3.262 -25.922 -7.641 1 98.62 136 ALA B CA 1
ATOM 2375 C C . ALA B 1 136 ? -2.682 -25.047 -6.531 1 98.62 136 ALA B C 1
ATOM 2377 O O . ALA B 1 136 ? -3.176 -23.938 -6.281 1 98.62 136 ALA B O 1
ATOM 2378 N N . ALA B 1 137 ? -1.675 -25.594 -5.824 1 98.94 137 ALA B N 1
ATOM 2379 C CA . ALA B 1 137 ? -0.979 -24.859 -4.777 1 98.94 137 ALA B CA 1
ATOM 2380 C C . ALA B 1 137 ? 0.424 -24.453 -5.227 1 98.94 137 ALA B C 1
ATOM 2382 O O . ALA B 1 137 ? 1.104 -25.234 -5.91 1 98.94 137 ALA B O 1
ATOM 2383 N N . SER B 1 138 ? 0.835 -23.312 -4.797 1 98.94 138 SER B N 1
ATOM 2384 C CA . SER B 1 138 ? 2.176 -22.844 -5.141 1 98.94 138 SER B CA 1
ATOM 2385 C C . SER B 1 138 ? 2.816 -22.094 -3.98 1 98.94 138 SER B C 1
ATOM 2387 O O . SER B 1 138 ? 2.121 -21.438 -3.201 1 98.94 138 SER B O 1
ATOM 2389 N N . TYR B 1 139 ? 4.105 -22.234 -3.852 1 98.88 139 TYR B N 1
ATOM 2390 C CA . TYR B 1 139 ? 4.938 -21.328 -3.074 1 98.88 139 TYR B CA 1
ATOM 2391 C C . TYR B 1 139 ? 5.297 -20.094 -3.887 1 98.88 139 TYR B C 1
ATOM 2393 O O . TYR B 1 139 ? 5.68 -20.203 -5.055 1 98.88 139 TYR B O 1
ATOM 2401 N N . GLU B 1 140 ? 5.148 -18.969 -3.287 1 98.81 140 GLU B N 1
ATOM 2402 C CA . GLU B 1 140 ? 5.68 -17.766 -3.906 1 98.81 140 GLU B CA 1
ATOM 2403 C C . GLU B 1 140 ? 6.746 -17.109 -3.027 1 98.81 140 GLU B C 1
ATOM 2405 O O . GLU B 1 140 ? 6.484 -16.781 -1.872 1 98.81 140 GLU B O 1
ATOM 2410 N N . PHE B 1 141 ? 7.91 -16.906 -3.613 1 98.88 141 PHE B N 1
ATOM 2411 C CA . PHE B 1 141 ? 9.055 -16.344 -2.906 1 98.88 141 PHE B CA 1
ATOM 2412 C C . PHE B 1 141 ? 9.445 -15 -3.498 1 98.88 141 PHE B C 1
ATOM 2414 O O . PHE B 1 141 ? 9.594 -14.867 -4.715 1 98.88 141 PHE B O 1
ATOM 2421 N N . ASP B 1 142 ? 9.578 -14 -2.668 1 98.62 142 ASP B N 1
ATOM 2422 C CA . ASP B 1 142 ? 10.281 -12.781 -3.047 1 98.62 142 ASP B CA 1
ATOM 2423 C C . ASP B 1 142 ? 11.766 -12.875 -2.709 1 98.62 142 ASP B C 1
ATOM 2425 O O . ASP B 1 142 ? 12.133 -13.07 -1.549 1 98.62 142 ASP B O 1
ATOM 2429 N N . ILE B 1 143 ? 12.57 -12.688 -3.701 1 98.81 143 ILE B N 1
ATOM 2430 C CA . ILE B 1 143 ? 14.008 -12.844 -3.529 1 98.81 143 ILE B CA 1
ATOM 2431 C C . ILE B 1 143 ? 14.711 -11.523 -3.826 1 98.81 143 ILE B C 1
ATOM 2433 O O . ILE B 1 143 ? 14.555 -10.961 -4.91 1 98.81 143 ILE B O 1
ATOM 2437 N N . LYS B 1 144 ? 15.391 -11.016 -2.873 1 98.5 144 LYS B N 1
ATOM 2438 C CA . LYS B 1 144 ? 16.266 -9.859 -3.068 1 98.5 144 LYS B CA 1
ATOM 2439 C C . LYS B 1 144 ? 17.656 -10.281 -3.52 1 98.5 144 LYS B C 1
ATOM 2441 O O . LYS B 1 144 ? 18.328 -11.039 -2.822 1 98.5 144 LYS B O 1
ATOM 2446 N N . THR B 1 145 ? 18.047 -9.773 -4.664 1 98.25 145 THR B N 1
ATOM 2447 C CA . THR B 1 145 ? 19.344 -10.125 -5.215 1 98.25 145 THR B CA 1
ATOM 2448 C C . THR B 1 145 ? 20.422 -9.164 -4.715 1 98.25 145 THR B C 1
ATOM 2450 O O . THR B 1 145 ? 20.109 -8.148 -4.094 1 98.25 145 THR B O 1
ATOM 2453 N N . LYS B 1 146 ? 21.625 -9.469 -4.988 1 97.06 146 LYS B N 1
ATOM 2454 C CA . LYS B 1 146 ? 22.766 -8.695 -4.512 1 97.06 146 LYS B CA 1
ATOM 2455 C C . LYS B 1 146 ? 22.766 -7.293 -5.117 1 97.06 146 LYS B C 1
ATOM 2457 O O . LYS B 1 146 ? 23.203 -6.332 -4.477 1 97.06 146 LYS B O 1
ATOM 2462 N N . ASP B 1 147 ? 22.297 -7.141 -6.277 1 95.44 147 ASP B N 1
ATOM 2463 C CA . ASP B 1 147 ? 22.312 -5.848 -6.949 1 95.44 147 ASP B CA 1
ATOM 2464 C C . ASP B 1 147 ? 21.062 -5.039 -6.594 1 95.44 147 ASP B C 1
ATOM 2466 O O . ASP B 1 147 ? 20.812 -3.986 -7.188 1 95.44 147 ASP B O 1
ATOM 2470 N N . GLY B 1 148 ? 20.281 -5.508 -5.719 1 94.12 148 GLY B N 1
ATOM 2471 C CA . GLY B 1 148 ? 19.203 -4.719 -5.148 1 94.12 148 GLY B CA 1
ATOM 2472 C C . GLY B 1 148 ? 17.875 -4.934 -5.844 1 94.12 148 GLY B C 1
ATOM 2473 O O . GLY B 1 148 ? 16.859 -4.336 -5.469 1 94.12 148 GLY B O 1
ATOM 2474 N N . LYS B 1 149 ? 17.859 -5.82 -6.809 1 96.25 149 LYS B N 1
ATOM 2475 C CA . LYS B 1 149 ? 16.594 -6.152 -7.469 1 96.25 149 LYS B CA 1
ATOM 2476 C C . LYS B 1 149 ? 15.812 -7.188 -6.668 1 96.25 149 LYS B C 1
ATOM 2478 O O . LYS B 1 149 ? 16.375 -7.863 -5.801 1 96.25 149 LYS B O 1
ATOM 2483 N N . GLU B 1 150 ? 14.531 -7.23 -6.977 1 97.81 150 GLU B N 1
ATOM 2484 C CA . GLU B 1 150 ? 13.688 -8.234 -6.344 1 97.81 150 GLU B CA 1
ATOM 2485 C C . GLU B 1 150 ? 12.953 -9.078 -7.387 1 97.81 150 GLU B C 1
ATOM 2487 O O . GLU B 1 150 ? 12.461 -8.539 -8.383 1 97.81 150 GLU B O 1
ATOM 2492 N N . PHE B 1 151 ? 12.953 -10.359 -7.109 1 98.62 151 PHE B N 1
ATOM 2493 C CA . PHE B 1 151 ? 12.242 -11.289 -7.984 1 98.62 151 PHE B CA 1
ATOM 2494 C C . PHE B 1 151 ? 11.172 -12.055 -7.211 1 98.62 151 PHE B C 1
ATOM 2496 O O . PHE B 1 151 ? 11.406 -12.477 -6.078 1 98.62 151 PHE B O 1
ATOM 2503 N N . LYS B 1 152 ? 10.102 -12.133 -7.836 1 98.75 152 LYS B N 1
ATOM 2504 C CA . LYS B 1 152 ? 9.031 -13.008 -7.355 1 98.75 152 LYS B CA 1
ATOM 2505 C C . LYS B 1 152 ? 9.023 -14.336 -8.109 1 98.75 152 LYS B C 1
ATOM 2507 O O . LYS B 1 152 ? 8.797 -14.367 -9.32 1 98.75 152 LYS B O 1
ATOM 2512 N N . VAL B 1 153 ? 9.234 -15.406 -7.387 1 98.88 153 VAL B N 1
ATOM 2513 C CA . VAL B 1 153 ? 9.352 -16.734 -7.977 1 98.88 153 VAL B CA 1
ATOM 2514 C C . VAL B 1 153 ? 8.266 -17.656 -7.43 1 98.88 153 VAL B C 1
ATOM 2516 O O . VAL B 1 153 ? 8.133 -17.812 -6.215 1 98.88 153 VAL B O 1
ATOM 2519 N N . GLU B 1 154 ? 7.531 -18.141 -8.344 1 98.88 154 GLU B N 1
ATOM 2520 C CA . GLU B 1 154 ? 6.461 -19.062 -7.98 1 98.88 154 GLU B CA 1
ATOM 2521 C C . GLU B 1 154 ? 6.832 -20.5 -8.336 1 98.88 154 GLU B C 1
ATOM 2523 O O . GLU B 1 154 ? 7.184 -20.797 -9.477 1 98.88 154 GLU B O 1
ATOM 2528 N N . VAL B 1 155 ? 6.777 -21.391 -7.32 1 98.94 155 VAL B N 1
ATOM 2529 C CA . VAL B 1 155 ? 7.109 -22.797 -7.48 1 98.94 155 VAL B CA 1
ATOM 2530 C C . VAL B 1 155 ? 5.883 -23.656 -7.191 1 98.94 155 VAL B C 1
ATOM 2532 O O . VAL B 1 155 ? 5.266 -23.531 -6.129 1 98.94 155 VAL B O 1
ATOM 2535 N N . ASP B 1 156 ? 5.578 -24.5 -8.125 1 98.94 156 ASP B N 1
ATOM 2536 C CA . ASP B 1 156 ? 4.441 -25.406 -7.957 1 98.94 156 ASP B CA 1
ATOM 2537 C C . ASP B 1 156 ? 4.68 -26.375 -6.809 1 98.94 156 ASP B C 1
ATOM 2539 O O . ASP B 1 156 ? 5.719 -27.031 -6.746 1 98.94 156 ASP B O 1
ATOM 2543 N N . ALA B 1 157 ? 3.752 -26.516 -5.984 1 98.94 157 ALA B N 1
ATOM 2544 C CA . ALA B 1 157 ? 3.955 -27.281 -4.75 1 98.94 157 ALA B CA 1
ATOM 2545 C C . ALA B 1 157 ? 3.805 -28.766 -5 1 98.94 157 ALA B C 1
ATOM 2547 O O . ALA B 1 157 ? 4.168 -29.594 -4.148 1 98.94 157 ALA B O 1
ATOM 2548 N N . SER B 1 158 ? 3.211 -29.156 -6.109 1 98.88 158 SER B N 1
ATOM 2549 C CA . SER B 1 158 ? 3.057 -30.562 -6.445 1 98.88 158 SER B CA 1
ATOM 2550 C C . SER B 1 158 ? 4.242 -31.078 -7.262 1 98.88 158 SER B C 1
ATOM 2552 O O . SER B 1 158 ? 4.734 -32.188 -7.031 1 98.88 158 SER B O 1
ATOM 2554 N N . THR B 1 159 ? 4.793 -30.266 -8.203 1 98.81 159 THR B N 1
ATOM 2555 C CA . THR B 1 159 ? 5.797 -30.734 -9.148 1 98.81 159 THR B CA 1
ATOM 2556 C C . THR B 1 159 ? 7.184 -30.219 -8.773 1 98.81 159 THR B C 1
ATOM 2558 O O . THR B 1 159 ? 8.195 -30.766 -9.211 1 98.81 159 THR B O 1
ATOM 2561 N N . GLY B 1 160 ? 7.223 -29.062 -8.086 1 98.88 160 GLY B N 1
ATOM 2562 C CA . GLY B 1 160 ? 8.492 -28.438 -7.746 1 98.88 160 GLY B CA 1
ATOM 2563 C C . GLY B 1 160 ? 9.055 -27.594 -8.867 1 98.88 160 GLY B C 1
ATOM 2564 O O . GLY B 1 160 ? 10.156 -27.062 -8.75 1 98.88 160 GLY B O 1
ATOM 2565 N N . LYS B 1 161 ? 8.297 -27.453 -9.898 1 98.81 161 LYS B N 1
ATOM 2566 C CA . LYS B 1 161 ? 8.766 -26.656 -11.031 1 98.81 161 LYS B CA 1
ATOM 2567 C C . LYS B 1 161 ? 8.445 -25.188 -10.836 1 98.81 161 LYS B C 1
ATOM 2569 O O . LYS B 1 161 ? 7.457 -24.828 -10.195 1 98.81 161 LYS B O 1
ATOM 2574 N N . ILE B 1 162 ? 9.266 -24.297 -11.445 1 98.88 162 ILE B N 1
ATOM 2575 C CA . ILE B 1 162 ? 8.977 -22.875 -11.453 1 98.88 162 ILE B CA 1
ATOM 2576 C C . ILE B 1 162 ? 7.84 -22.578 -12.422 1 98.88 162 ILE B C 1
ATOM 2578 O O . ILE B 1 162 ? 7.922 -22.906 -13.609 1 98.88 162 ILE B O 1
ATOM 2582 N N . VAL B 1 163 ? 6.793 -22.016 -11.875 1 98.38 163 VAL B N 1
ATOM 2583 C CA . VAL B 1 163 ? 5.645 -21.609 -12.68 1 98.38 163 VAL B CA 1
ATOM 2584 C C . VAL B 1 163 ? 5.926 -20.266 -13.336 1 98.38 163 VAL B C 1
ATOM 2586 O O . VAL B 1 163 ? 5.637 -20.078 -14.523 1 98.38 163 VAL B O 1
ATOM 2589 N N . GLU B 1 164 ? 6.457 -19.344 -12.648 1 97.75 164 GLU B N 1
ATOM 2590 C CA . GLU B 1 164 ? 6.863 -18.031 -13.117 1 97.75 164 GLU B CA 1
ATOM 2591 C C . GLU B 1 164 ? 7.93 -17.422 -12.219 1 97.75 164 GLU B C 1
ATOM 2593 O O . GLU B 1 164 ? 8.055 -17.797 -11.047 1 97.75 164 GLU B O 1
ATOM 2598 N N . ALA B 1 165 ? 8.664 -16.547 -12.781 1 98.5 165 ALA B N 1
ATOM 2599 C CA . ALA B 1 165 ? 9.656 -15.711 -12.117 1 98.5 165 ALA B CA 1
ATOM 2600 C C . ALA B 1 165 ? 9.711 -14.32 -12.742 1 98.5 165 ALA B C 1
ATOM 2602 O O . ALA B 1 165 ? 10.023 -14.18 -13.93 1 98.5 165 ALA B O 1
ATOM 2603 N N . ASN B 1 166 ? 9.375 -13.328 -11.961 1 98.5 166 ASN B N 1
ATOM 2604 C CA . ASN B 1 166 ? 9.242 -11.977 -12.484 1 98.5 166 ASN B CA 1
ATOM 2605 C C . ASN B 1 166 ? 9.953 -10.961 -11.602 1 98.5 166 ASN B C 1
ATOM 2607 O O . ASN B 1 166 ? 9.906 -11.055 -10.375 1 98.5 166 ASN B O 1
ATOM 2611 N N . GLN B 1 167 ? 10.586 -9.969 -12.281 1 98.12 167 GLN B N 1
ATOM 2612 C CA . GLN B 1 167 ? 11.156 -8.883 -11.492 1 98.12 167 GLN B CA 1
ATOM 2613 C C . GLN B 1 167 ? 10.062 -8 -10.891 1 98.12 167 GLN B C 1
ATOM 2615 O O . GLN B 1 167 ? 9.086 -7.668 -11.562 1 98.12 167 GLN B O 1
ATOM 2620 N N . GLU B 1 168 ? 10.156 -7.754 -9.641 1 98.12 168 GLU B N 1
ATOM 2621 C CA . GLU B 1 168 ? 9.305 -6.824 -8.906 1 98.12 168 GLU B CA 1
ATOM 2622 C C . GLU B 1 168 ? 9.992 -5.477 -8.727 1 98.12 168 GLU B C 1
ATOM 2624 O O . GLU B 1 168 ? 11.125 -5.406 -8.234 1 98.12 168 GLU B O 1
ATOM 2629 N N . PHE B 1 169 ? 9.273 -4.395 -9.008 1 97.69 169 PHE B N 1
ATOM 2630 C CA . PHE B 1 169 ? 9.914 -3.088 -9.047 1 97.69 169 PHE B CA 1
ATOM 2631 C C . PHE B 1 169 ? 9.617 -2.291 -7.789 1 97.69 169 PHE B C 1
ATOM 2633 O O . PHE B 1 169 ? 10.461 -1.531 -7.309 1 97.69 169 PHE B O 1
ATOM 2640 N N . TYR B 1 170 ? 8.398 -2.422 -7.332 1 97.5 170 TYR B N 1
ATOM 2641 C CA . TYR B 1 170 ? 8.117 -1.806 -6.039 1 97.5 170 TYR B CA 1
ATOM 2642 C C . TYR B 1 170 ? 7.008 -2.551 -5.312 1 97.5 170 TYR B C 1
ATOM 2644 O O . TYR B 1 170 ? 6.285 -3.348 -5.918 1 97.5 170 TYR B O 1
ATOM 2652 N N . GLN B 1 171 ? 6.926 -2.271 -4.023 1 98.12 171 GLN B N 1
ATOM 2653 C CA . GLN B 1 171 ? 5.887 -2.738 -3.113 1 98.12 171 GLN B CA 1
ATOM 2654 C C . GLN B 1 171 ? 5.43 -1.619 -2.18 1 98.12 171 GLN B C 1
ATOM 2656 O O . GLN B 1 171 ? 6.258 -0.879 -1.641 1 98.12 171 GLN B O 1
ATOM 2661 N N . ILE B 1 172 ? 4.203 -1.458 -2.143 1 98.75 172 ILE B N 1
ATOM 2662 C CA . ILE B 1 172 ? 3.584 -0.602 -1.136 1 98.75 172 ILE B CA 1
ATOM 2663 C C . ILE B 1 172 ? 2.711 -1.442 -0.207 1 98.75 172 ILE B C 1
ATOM 2665 O O . ILE B 1 172 ? 1.868 -2.215 -0.669 1 98.75 172 ILE B O 1
ATOM 2669 N N . GLY B 1 173 ? 2.879 -1.237 1.073 1 98.56 173 GLY B N 1
ATOM 2670 C CA . GLY B 1 173 ? 2.186 -2.072 2.041 1 98.56 173 GLY B CA 1
ATOM 2671 C C . GLY B 1 173 ? 2.982 -3.295 2.453 1 98.56 173 GLY B C 1
ATOM 2672 O O . GLY B 1 173 ? 3.967 -3.652 1.8 1 98.56 173 GLY B O 1
ATOM 2673 N N . LYS B 1 174 ? 2.551 -3.881 3.643 1 92.06 174 LYS B N 1
ATOM 2674 C CA . LYS B 1 174 ? 3.152 -5.098 4.18 1 92.06 174 LYS B CA 1
ATOM 2675 C C . LYS B 1 174 ? 2.084 -6.121 4.559 1 92.06 174 LYS B C 1
ATOM 2677 O O . LYS B 1 174 ? 0.91 -5.773 4.699 1 92.06 174 LYS B O 1
ATOM 2682 N N . GLU B 1 175 ? 2.475 -7.359 4.473 1 82.12 175 GLU B N 1
ATOM 2683 C CA . GLU B 1 175 ? 1.588 -8.391 5.008 1 82.12 175 GLU B CA 1
ATOM 2684 C C . GLU B 1 175 ? 1.995 -8.781 6.422 1 82.12 175 GLU B C 1
ATOM 2686 O O . GLU B 1 175 ? 3.16 -8.648 6.801 1 82.12 175 GLU B O 1
#

Nearest PDB structures (foldseek):
  2gu3-assembly1_A  TM=4.477E-01  e=1.328E-03  Bacillus subtilis subsp. subtilis str. 168
  7snt-assembly1_A  TM=3.315E-01  e=5.236E-01  Oplophorus gracilirostris
  5ibo-assembly2_B  TM=3.151E-01  e=7.686E-01  Oplophorus gracilirostris
  7mjb-assembly1_A  TM=3.477E-01  e=1.192E+00  Oplophorus gracilirostris
  2gu3-assembly1_A  TM=4.478E-01  e=9.700E-04  Bacillus subtilis subsp. subtilis str. 168

Foldseek 3Di:
DPPPPPPPPPPPPPPPPPPPPPPPLDDQDAQADPVLLVVQQCVVPPADFQKWWWWQDPNWIKIWTWGQHPVRWIKTWIATRHPSDTDFIKTWDDDCPPPLNVVQAPADVVLLVVLQCVVPPADFPDWIWIQGPVSWIWIWTWGQHPVGWIKIWIATRNPSHTPDIITIRDMDGDD/DDDPPPPPPPPPPPPPPPPPPPPPLDDQDAQADPVLLVVQQCVVPPADFQKWWWWQDPNWIKIWTWGQHPVRWIKTWIATRHPSDTDFIKTWDDDCPPPLNVVQAPADPVLLVVLQCVVPPADFPDWIWIQGPVSWIWIWTWGQHPVGWIKIWIAGRNPSHTPDIITIRDMDGDD